Protein AF-0000000086684280 (afdb_homodimer)

Radius of gyration: 17.37 Å; Cα contacts (8 Å, |Δi|>4): 643; chains: 2; bounding box: 33×49×36 Å

pLDDT: mean 96.98, std 2.82, range [81.19, 98.94]

Structure (mmCIF, N/CA/C/O backbone):
data_AF-0000000086684280-model_v1
#
loop_
_entity.id
_entity.type
_entity.pdbx_description
1 polymer 'phosphoenolpyruvate--glycerone phosphotransferase'
#
loop_
_atom_site.group_PDB
_atom_site.id
_atom_site.type_symbol
_atom_site.label_atom_id
_atom_site.label_alt_id
_atom_site.label_comp_id
_atom_site.label_asym_id
_atom_site.label_entity_id
_atom_site.label_seq_id
_atom_site.pdbx_PDB_ins_code
_atom_site.Cartn_x
_atom_site.Cartn_y
_atom_site.Cartn_z
_atom_site.occupancy
_atom_site.B_iso_or_equiv
_atom_site.auth_seq_id
_atom_site.auth_comp_id
_atom_site.auth_asym_id
_atom_site.auth_atom_id
_atom_site.pdbx_PDB_model_num
ATOM 1 N N . MET A 1 1 ? -7.359 20.625 9.875 1 94.69 1 MET A N 1
ATOM 2 C CA . MET A 1 1 ? -7.434 19.172 9.727 1 94.69 1 MET A CA 1
ATOM 3 C C . MET A 1 1 ? -6.059 18.578 9.438 1 94.69 1 MET A C 1
ATOM 5 O O . MET A 1 1 ? -5.27 19.172 8.695 1 94.69 1 MET A O 1
ATOM 9 N N . VAL A 1 2 ? -5.793 17.453 10.047 1 98.12 2 VAL A N 1
ATOM 10 C CA . VAL A 1 2 ? -4.484 16.828 9.891 1 98.12 2 VAL A CA 1
ATOM 11 C C . VAL A 1 2 ? -4.281 16.422 8.43 1 98.12 2 VAL A C 1
ATOM 13 O O . VAL A 1 2 ? -5.172 15.844 7.812 1 98.12 2 VAL A O 1
ATOM 16 N N . GLY A 1 3 ? -3.178 16.828 7.844 1 98.62 3 GLY A N 1
ATOM 17 C CA . GLY A 1 3 ? -2.844 16.422 6.488 1 98.62 3 GLY A CA 1
ATOM 18 C C . GLY A 1 3 ? -2.045 15.133 6.43 1 98.62 3 GLY A C 1
ATOM 19 O O . GLY A 1 3 ? -1.516 14.68 7.445 1 98.62 3 GLY A O 1
ATOM 20 N N . LEU A 1 4 ? -1.986 14.57 5.301 1 98.88 4 LEU A N 1
ATOM 21 C CA . LEU A 1 4 ? -1.236 13.336 5.086 1 98.88 4 LEU A CA 1
ATOM 22 C C . LEU A 1 4 ? -0.245 13.5 3.938 1 98.88 4 LEU A C 1
ATOM 24 O O . LEU A 1 4 ? -0.561 14.125 2.922 1 98.88 4 LEU A O 1
ATOM 28 N N . VAL A 1 5 ? 0.892 12.906 4.094 1 98.94 5 VAL A N 1
ATOM 29 C CA . VAL A 1 5 ? 1.876 12.789 3.023 1 98.94 5 VAL A CA 1
ATOM 30 C C . VAL A 1 5 ? 2.229 11.32 2.807 1 98.94 5 VAL A C 1
ATOM 32 O O . VAL A 1 5 ? 2.588 10.617 3.754 1 98.94 5 VAL A O 1
ATOM 35 N N . LEU A 1 6 ? 2.104 10.867 1.624 1 98.94 6 LEU A N 1
ATOM 36 C CA . LEU A 1 6 ? 2.387 9.492 1.229 1 98.94 6 LEU A CA 1
ATOM 37 C C . LEU A 1 6 ? 3.678 9.406 0.42 1 98.94 6 LEU A C 1
ATOM 39 O O . LEU A 1 6 ? 3.742 9.906 -0.705 1 98.94 6 LEU A O 1
ATOM 43 N N . VAL A 1 7 ? 4.684 8.812 0.986 1 98.88 7 VAL A N 1
ATOM 44 C CA . VAL A 1 7 ? 6.008 8.75 0.376 1 98.88 7 VAL A CA 1
ATOM 45 C C . VAL A 1 7 ? 6.254 7.355 -0.199 1 98.88 7 VAL A C 1
ATOM 47 O O . VAL A 1 7 ? 5.984 6.352 0.461 1 98.88 7 VAL A O 1
ATOM 50 N N . SER A 1 8 ? 6.699 7.281 -1.411 1 98.62 8 SER A N 1
ATOM 51 C CA . SER A 1 8 ? 7.012 6.008 -2.059 1 98.62 8 SER A CA 1
ATOM 52 C C . SER A 1 8 ? 8.164 6.16 -3.045 1 98.62 8 SER A C 1
ATOM 54 O O . SER A 1 8 ? 8.43 7.258 -3.537 1 98.62 8 SER A O 1
ATOM 56 N N . HIS A 1 9 ? 8.844 5.094 -3.326 1 98.06 9 HIS A N 1
ATOM 57 C CA . HIS A 1 9 ? 9.852 5.059 -4.379 1 98.06 9 HIS A CA 1
ATOM 58 C C . HIS A 1 9 ? 9.219 5.207 -5.758 1 98.06 9 HIS A C 1
ATOM 60 O O . HIS A 1 9 ? 9.906 5.523 -6.73 1 98.06 9 HIS A O 1
ATOM 66 N N . SER A 1 10 ? 7.977 4.891 -5.812 1 97.69 10 SER A N 1
ATOM 67 C CA . SER A 1 10 ? 7.23 4.906 -7.07 1 97.69 10 SER A CA 1
ATOM 68 C C . SER A 1 10 ? 6.254 6.074 -7.117 1 97.69 10 SER A C 1
ATOM 70 O O . SER A 1 10 ? 5.332 6.156 -6.301 1 97.69 10 SER A O 1
ATOM 72 N N . GLU A 1 11 ? 6.402 6.93 -8.125 1 97.88 11 GLU A N 1
ATOM 73 C CA . GLU A 1 11 ? 5.465 8.031 -8.32 1 97.88 11 GLU A CA 1
ATOM 74 C C . GLU A 1 11 ? 4.047 7.516 -8.555 1 97.88 11 GLU A C 1
ATOM 76 O O . GLU A 1 11 ? 3.084 8.062 -8.008 1 97.88 11 GLU A O 1
ATOM 81 N N . GLN A 1 12 ? 3.969 6.473 -9.312 1 97.62 12 GLN A N 1
ATOM 82 C CA . GLN A 1 12 ? 2.664 5.914 -9.648 1 97.62 12 GLN A CA 1
ATOM 83 C C . GLN A 1 12 ? 1.972 5.352 -8.414 1 97.62 12 GLN A C 1
ATOM 85 O O . GLN A 1 12 ? 0.774 5.566 -8.211 1 97.62 12 GLN A O 1
ATOM 90 N N . LEU A 1 13 ? 2.703 4.656 -7.574 1 98.44 13 LEU A N 1
ATOM 91 C CA . LEU A 1 13 ? 2.121 4.09 -6.363 1 98.44 13 LEU A CA 1
ATOM 92 C C . LEU A 1 13 ? 1.637 5.191 -5.426 1 98.44 13 LEU A C 1
ATOM 94 O O . LEU A 1 13 ? 0.513 5.133 -4.922 1 98.44 13 LEU A O 1
ATOM 98 N N . ALA A 1 14 ? 2.5 6.191 -5.23 1 98.69 14 ALA A N 1
ATOM 99 C CA . ALA A 1 14 ? 2.125 7.285 -4.336 1 98.69 14 ALA A CA 1
ATOM 100 C C . ALA A 1 14 ? 0.88 8.008 -4.84 1 98.69 14 ALA A C 1
ATOM 102 O O . ALA A 1 14 ? -0.044 8.281 -4.07 1 98.69 14 ALA A O 1
ATOM 103 N N . ALA A 1 15 ? 0.835 8.273 -6.109 1 98.25 15 ALA A N 1
ATOM 104 C CA . ALA A 1 15 ? -0.301 8.969 -6.707 1 98.25 15 ALA A CA 1
ATOM 105 C C . ALA A 1 15 ? -1.562 8.117 -6.645 1 98.25 15 ALA A C 1
ATOM 107 O O . ALA A 1 15 ? -2.646 8.617 -6.336 1 98.25 15 ALA A O 1
ATOM 108 N N . GLY A 1 16 ? -1.408 6.848 -6.988 1 98.06 16 GLY A N 1
ATOM 109 C CA . GLY A 1 16 ? -2.541 5.938 -6.902 1 98.06 16 GLY A CA 1
ATOM 110 C C . GLY A 1 16 ? -3.121 5.836 -5.504 1 98.06 16 GLY A C 1
ATOM 111 O O . GLY A 1 16 ? -4.34 5.789 -5.336 1 98.06 16 GLY A O 1
ATOM 112 N N . LEU A 1 17 ? -2.262 5.781 -4.523 1 98.69 17 LEU A N 1
ATOM 113 C CA . LEU A 1 17 ? -2.721 5.711 -3.139 1 98.69 17 LEU A CA 1
ATOM 114 C C . LEU A 1 17 ? -3.42 7.004 -2.732 1 98.69 17 LEU A C 1
ATOM 116 O O . LEU A 1 17 ? -4.453 6.973 -2.062 1 98.69 17 LEU A O 1
ATOM 120 N N . ARG A 1 18 ? -2.832 8.125 -3.125 1 98.38 18 ARG A N 1
ATOM 121 C CA . ARG A 1 18 ? -3.496 9.398 -2.844 1 98.38 18 ARG A CA 1
ATOM 122 C C . ARG A 1 18 ? -4.918 9.406 -3.4 1 98.38 18 ARG A C 1
ATOM 124 O O . ARG A 1 18 ? -5.863 9.758 -2.693 1 98.38 18 ARG A O 1
ATOM 131 N N . ASP A 1 19 ? -5.059 8.977 -4.605 1 97 19 ASP A N 1
ATOM 132 C CA . ASP A 1 19 ? -6.375 8.984 -5.238 1 97 19 ASP A CA 1
ATOM 133 C C . ASP A 1 19 ? -7.34 8.055 -4.504 1 97 19 ASP A C 1
ATOM 135 O O . ASP A 1 19 ? -8.508 8.398 -4.312 1 97 19 ASP A O 1
ATOM 139 N N . LEU A 1 20 ? -6.879 6.891 -4.121 1 97.38 20 LEU A N 1
ATOM 140 C CA . LEU A 1 20 ? -7.699 5.957 -3.361 1 97.38 20 LEU A CA 1
ATOM 141 C C . LEU A 1 20 ? -8.172 6.582 -2.053 1 97.38 20 LEU A C 1
ATOM 143 O O . LEU A 1 20 ? -9.359 6.562 -1.74 1 97.38 20 LEU A O 1
ATOM 147 N N . VAL A 1 21 ? -7.23 7.176 -1.331 1 97.69 21 VAL A N 1
ATOM 148 C CA . VAL A 1 21 ? -7.5 7.723 -0.006 1 97.69 21 VAL A CA 1
ATOM 149 C C . VAL A 1 21 ? -8.484 8.883 -0.118 1 97.69 21 VAL A C 1
ATOM 151 O O . VAL A 1 21 ? -9.453 8.961 0.646 1 97.69 21 VAL A O 1
ATOM 154 N N . VAL A 1 22 ? -8.289 9.742 -1.098 1 96.12 22 VAL A N 1
ATOM 155 C CA . VAL A 1 22 ? -9.156 10.898 -1.305 1 96.12 22 VAL A CA 1
ATOM 156 C C . VAL A 1 22 ? -10.57 10.43 -1.654 1 96.12 22 VAL A C 1
ATOM 158 O O . VAL A 1 22 ? -11.555 11.047 -1.244 1 96.12 22 VAL A O 1
ATOM 161 N N . THR A 1 23 ? -10.664 9.336 -2.367 1 94.69 23 THR A N 1
ATOM 162 C CA . THR A 1 23 ? -11.953 8.789 -2.766 1 94.69 23 THR A CA 1
ATOM 163 C C . THR A 1 23 ? -12.68 8.195 -1.565 1 94.69 23 THR A C 1
ATOM 165 O O . THR A 1 23 ? -13.906 8.312 -1.455 1 94.69 23 THR A O 1
ATOM 168 N N . LEU A 1 24 ? -11.922 7.594 -0.651 1 93.06 24 LEU A N 1
ATOM 169 C CA .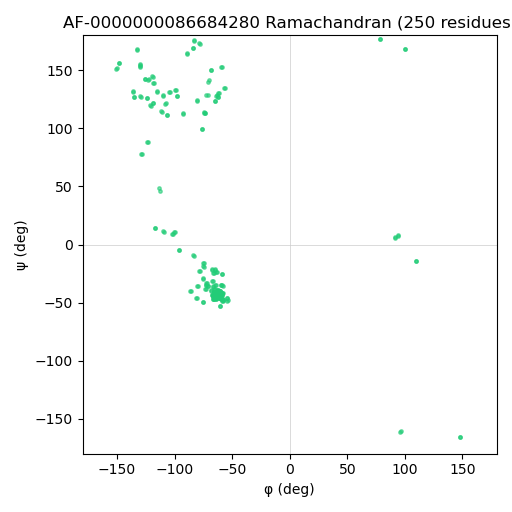 LEU A 1 24 ? -12.516 6.855 0.459 1 93.06 24 LEU A CA 1
ATOM 170 C C . LEU A 1 24 ? -12.82 7.785 1.627 1 93.06 24 LEU A C 1
ATOM 172 O O . LEU A 1 24 ? -13.773 7.555 2.377 1 93.06 24 LEU A O 1
ATOM 176 N N . ALA A 1 25 ? -11.891 8.711 1.85 1 89.25 25 ALA A N 1
ATOM 177 C CA . ALA A 1 25 ? -12.039 9.594 3.002 1 89.25 25 ALA A CA 1
ATOM 178 C C . ALA A 1 25 ? -13.141 10.617 2.768 1 89.25 25 ALA A C 1
ATOM 180 O O . ALA A 1 25 ? -13.211 11.234 1.704 1 89.25 25 ALA A O 1
ATOM 181 N N . PRO A 1 26 ? -13.961 10.602 3.77 1 83.69 26 PRO A N 1
ATOM 182 C CA . PRO A 1 26 ? -14.953 11.672 3.68 1 83.69 26 PRO A CA 1
ATOM 183 C C . PRO A 1 26 ? -14.352 13.055 3.902 1 83.69 26 PRO A C 1
ATOM 185 O O . PRO A 1 26 ? -13.352 13.188 4.617 1 83.69 26 PRO A O 1
ATOM 188 N N . GLY A 1 27 ? -14.773 14.086 3.184 1 81.19 27 GLY A N 1
ATOM 189 C CA . GLY A 1 27 ? -14.359 15.445 3.486 1 81.19 27 GLY A CA 1
ATOM 190 C C . GLY A 1 27 ? -13.172 15.906 2.656 1 81.19 27 GLY A C 1
ATOM 191 O O . GLY A 1 27 ? -12.898 15.344 1.596 1 81.19 27 GLY A O 1
ATOM 192 N N . GLU A 1 28 ? -12.477 16.953 3.102 1 87.25 28 GLU A N 1
ATOM 193 C CA . GLU A 1 28 ? -11.406 17.594 2.344 1 87.25 28 GLU A CA 1
ATOM 194 C C . GLU A 1 28 ? -10.047 17.391 3.018 1 87.25 28 GLU A C 1
ATOM 196 O O . GLU A 1 28 ? -9.289 18.344 3.195 1 87.25 28 GLU A O 1
ATOM 201 N N . VAL A 1 29 ? -9.789 16.156 3.42 1 95 29 VAL A N 1
ATOM 202 C CA . VAL A 1 29 ? -8.477 15.891 3.988 1 95 29 VAL A CA 1
ATOM 203 C C . VAL A 1 29 ? -7.395 16.172 2.947 1 95 29 VAL A C 1
ATOM 205 O O . VAL A 1 29 ? -7.527 15.766 1.786 1 95 29 VAL A O 1
ATOM 208 N N . ALA A 1 30 ? -6.402 16.922 3.314 1 97.75 30 ALA A N 1
ATOM 209 C CA . ALA A 1 30 ? -5.262 17.141 2.426 1 97.75 30 ALA A CA 1
ATOM 210 C C . ALA A 1 30 ? -4.375 15.898 2.357 1 97.75 30 ALA A C 1
ATOM 212 O O . ALA A 1 30 ? -3.783 15.5 3.363 1 97.75 30 ALA A O 1
ATOM 213 N N . VAL A 1 31 ? -4.324 15.297 1.262 1 98.56 31 VAL A N 1
ATOM 214 C CA . VAL A 1 31 ? -3.459 14.141 1.021 1 98.56 31 VAL A CA 1
ATOM 215 C C . VAL A 1 31 ? -2.498 14.445 -0.126 1 98.56 31 VAL A C 1
ATOM 217 O O . VAL A 1 31 ? -2.93 14.742 -1.244 1 98.56 31 VAL A O 1
ATOM 220 N N . GLU A 1 32 ? -1.227 14.414 0.17 1 98.81 32 GLU A N 1
ATOM 221 C CA . GLU A 1 32 ? -0.209 14.711 -0.834 1 98.81 32 GLU A CA 1
ATOM 222 C C . GLU A 1 32 ? 0.695 13.5 -1.077 1 98.81 32 GLU A C 1
ATOM 224 O O . GLU A 1 32 ? 1.059 12.797 -0.136 1 98.81 32 GLU A O 1
ATOM 229 N N . ALA A 1 33 ? 1.001 13.281 -2.326 1 98.75 33 ALA A N 1
ATOM 230 C CA . ALA A 1 33 ? 1.9 12.203 -2.721 1 98.75 33 ALA A CA 1
ATOM 231 C C . ALA A 1 33 ? 3.311 12.727 -2.973 1 98.75 33 ALA A C 1
ATOM 233 O O . ALA A 1 33 ? 3.486 13.797 -3.559 1 98.75 33 ALA A O 1
ATOM 234 N N . ALA A 1 34 ? 4.242 12.094 -2.455 1 98.62 34 ALA A N 1
ATOM 235 C CA . ALA A 1 34 ? 5.66 12.281 -2.756 1 98.62 34 ALA A CA 1
ATOM 236 C C . ALA A 1 34 ? 6.305 10.984 -3.225 1 98.62 34 ALA A C 1
ATOM 238 O O . ALA A 1 34 ? 6.832 10.219 -2.414 1 98.62 34 ALA A O 1
ATOM 239 N N . GLY A 1 35 ? 6.25 10.75 -4.492 1 98.19 35 GLY A N 1
ATOM 240 C CA . GLY A 1 35 ? 6.785 9.523 -5.059 1 98.19 35 GLY A CA 1
ATOM 241 C C . GLY A 1 35 ? 7.84 9.766 -6.121 1 98.19 35 GLY A C 1
ATOM 242 O O . GLY A 1 35 ? 7.734 10.711 -6.906 1 98.19 35 GLY A O 1
ATOM 243 N N . GLY A 1 36 ? 8.867 8.914 -6.113 1 97.56 36 GLY A N 1
ATOM 244 C CA . GLY A 1 36 ? 9.867 8.961 -7.164 1 97.56 36 GLY A CA 1
ATOM 245 C C . GLY A 1 36 ? 10.875 10.078 -6.973 1 97.56 36 GLY A C 1
ATOM 246 O O . GLY A 1 36 ? 10.797 10.836 -6 1 97.56 36 GLY A O 1
ATOM 247 N N . THR A 1 37 ? 11.828 10.094 -7.867 1 97.44 37 THR A N 1
ATOM 248 C CA . THR A 1 37 ? 12.82 11.164 -7.895 1 97.44 37 THR A CA 1
ATOM 249 C C . THR A 1 37 ? 12.281 12.383 -8.633 1 97.44 37 THR A C 1
ATOM 251 O O . THR A 1 37 ? 11.18 12.352 -9.188 1 97.44 37 THR A O 1
ATOM 254 N N . ASP A 1 38 ? 13.078 13.359 -8.609 1 96.38 38 ASP A N 1
ATOM 255 C CA . ASP A 1 38 ? 12.648 14.617 -9.211 1 96.38 38 ASP A CA 1
ATOM 256 C C . ASP A 1 38 ? 12.492 14.469 -10.727 1 96.38 38 ASP A C 1
ATOM 258 O O . ASP A 1 38 ? 11.672 15.156 -11.336 1 96.38 38 ASP A O 1
ATOM 262 N N . ASP A 1 39 ? 13.242 13.477 -11.258 1 94.81 39 ASP A N 1
ATOM 263 C CA . ASP A 1 39 ? 13.164 13.273 -12.703 1 94.81 39 ASP A CA 1
ATOM 264 C C . ASP A 1 39 ? 12.234 12.117 -13.047 1 94.81 39 ASP A C 1
ATOM 266 O O . ASP A 1 39 ? 12.234 11.625 -14.172 1 94.81 39 ASP A O 1
ATOM 270 N N . GLY A 1 40 ? 11.484 11.617 -12.102 1 91.88 40 GLY A N 1
ATOM 271 C CA . GLY A 1 40 ? 10.398 10.688 -12.344 1 91.88 40 GLY A CA 1
ATOM 272 C C . GLY A 1 40 ? 10.828 9.234 -12.281 1 91.88 40 GLY A C 1
ATOM 273 O O . GLY A 1 40 ? 10.062 8.336 -12.625 1 91.88 40 GLY A O 1
ATOM 274 N N . ARG A 1 41 ? 12.125 8.992 -11.883 1 95.88 41 ARG A N 1
ATOM 275 C CA . ARG A 1 41 ? 12.633 7.629 -11.781 1 95.88 41 ARG A CA 1
ATOM 276 C C . ARG A 1 41 ? 12.273 7.016 -10.43 1 95.88 41 ARG A C 1
ATOM 278 O O . ARG A 1 41 ? 11.75 7.699 -9.547 1 95.88 41 ARG A O 1
ATOM 285 N N . PHE A 1 42 ? 12.508 5.703 -10.344 1 96.75 42 PHE A N 1
ATOM 286 C CA . PHE A 1 42 ? 12.328 4.973 -9.102 1 96.75 42 PHE A CA 1
ATOM 287 C C . PHE A 1 42 ? 13.273 5.496 -8.023 1 96.75 42 PHE A C 1
ATOM 289 O O . PHE A 1 42 ? 14.469 5.672 -8.273 1 96.75 42 PHE A O 1
ATOM 296 N N . GLY A 1 43 ? 12.672 5.844 -6.879 1 96.81 43 GLY A N 1
ATOM 297 C CA . GLY A 1 43 ? 13.43 6.418 -5.777 1 96.81 43 GLY A CA 1
ATOM 298 C C . GLY A 1 43 ? 12.625 7.406 -4.953 1 96.81 43 GLY A C 1
ATOM 299 O O . GLY A 1 43 ? 11.391 7.359 -4.945 1 96.81 43 GLY A O 1
ATOM 300 N N . THR A 1 44 ? 13.32 8.188 -4.125 1 97.69 44 THR A N 1
ATOM 301 C CA . THR A 1 44 ? 12.703 9.203 -3.281 1 97.69 44 THR A CA 1
ATOM 302 C C . THR A 1 44 ? 13.414 10.547 -3.438 1 97.69 44 THR A C 1
ATOM 304 O O . THR A 1 44 ? 14.57 10.594 -3.863 1 97.69 44 THR A O 1
ATOM 307 N N . SER A 1 45 ? 12.719 11.547 -3.201 1 98.06 45 SER A N 1
ATOM 308 C CA . SER A 1 45 ? 13.266 12.891 -3.363 1 98.06 45 SER A CA 1
ATOM 309 C C . SER A 1 45 ? 13.008 13.75 -2.127 1 98.06 45 SER A C 1
ATOM 311 O O . SER A 1 45 ? 11.867 13.883 -1.688 1 98.06 45 SER A O 1
ATOM 313 N N . TYR A 1 46 ? 14.094 14.32 -1.642 1 97.88 46 TYR A N 1
ATOM 314 C CA . TYR A 1 46 ? 14.031 15.273 -0.537 1 97.88 46 TYR A CA 1
ATOM 315 C C . TYR A 1 46 ? 13.07 16.406 -0.855 1 97.88 46 TYR A C 1
ATOM 317 O O . TYR A 1 46 ? 12.188 16.734 -0.053 1 97.88 46 TYR A O 1
ATOM 325 N N . GLN A 1 47 ? 13.219 16.969 -2.031 1 98.12 47 GLN A N 1
ATOM 326 C CA . GLN A 1 47 ? 12.453 18.125 -2.447 1 98.12 47 GLN A CA 1
ATOM 327 C C . GLN A 1 47 ? 10.969 17.797 -2.57 1 98.12 47 GLN A C 1
ATOM 329 O O . GLN A 1 47 ? 10.109 18.594 -2.162 1 98.12 47 GLN A O 1
ATOM 334 N N . ARG A 1 48 ? 10.656 16.672 -3.094 1 98.5 48 ARG A N 1
ATOM 335 C CA . ARG A 1 48 ? 9.266 16.266 -3.252 1 98.5 48 ARG A CA 1
ATOM 336 C C . ARG A 1 48 ? 8.602 16.062 -1.896 1 98.5 48 ARG A C 1
ATOM 338 O O . ARG A 1 48 ? 7.449 16.453 -1.696 1 98.5 48 ARG A O 1
ATOM 345 N N . ILE A 1 49 ? 9.336 15.461 -0.98 1 98.69 49 ILE A N 1
ATOM 346 C CA . ILE A 1 49 ? 8.797 15.211 0.352 1 98.69 49 ILE A CA 1
ATOM 347 C C . ILE A 1 49 ? 8.578 16.531 1.076 1 98.69 49 ILE A C 1
ATOM 349 O O . ILE A 1 49 ? 7.512 16.766 1.657 1 98.69 49 ILE A O 1
ATOM 353 N N . GLU A 1 50 ? 9.578 17.375 1.004 1 98.44 50 GLU A N 1
ATOM 354 C CA . GLU A 1 50 ? 9.461 18.688 1.629 1 98.44 50 GLU A CA 1
ATOM 355 C C . GLU A 1 50 ? 8.266 19.469 1.078 1 98.44 50 GLU A C 1
ATOM 357 O O . GLU A 1 50 ? 7.477 20.031 1.842 1 98.44 50 GLU A O 1
ATOM 362 N N . ALA A 1 51 ? 8.141 19.484 -0.222 1 98.56 51 ALA A N 1
ATOM 363 C CA . ALA A 1 51 ? 7.043 20.188 -0.872 1 98.56 51 ALA A CA 1
ATOM 364 C C . ALA A 1 51 ? 5.695 19.594 -0.487 1 98.56 51 ALA A C 1
ATOM 366 O O . ALA A 1 51 ? 4.723 20.312 -0.263 1 98.56 51 ALA A O 1
ATOM 367 N N . ALA A 1 52 ? 5.613 18.297 -0.438 1 98.81 52 ALA A N 1
ATOM 368 C CA . ALA A 1 52 ? 4.375 17.609 -0.083 1 98.81 52 ALA A CA 1
ATOM 369 C C . ALA A 1 52 ? 3.947 17.953 1.342 1 98.81 52 ALA A C 1
ATOM 371 O O . ALA A 1 52 ? 2.76 18.156 1.607 1 98.81 52 ALA A O 1
ATOM 372 N N . ILE A 1 53 ? 4.898 17.969 2.273 1 98.75 53 ILE A N 1
ATOM 373 C CA . ILE A 1 53 ? 4.598 18.312 3.658 1 98.75 53 ILE A CA 1
ATOM 374 C C . ILE A 1 53 ? 4.035 19.734 3.723 1 98.75 53 ILE A C 1
ATOM 376 O O . ILE A 1 53 ? 3.023 19.984 4.387 1 98.75 53 ILE A O 1
ATOM 380 N N . ALA A 1 54 ? 4.691 20.656 2.994 1 98.38 54 ALA A N 1
ATOM 381 C CA . ALA A 1 54 ? 4.23 22.031 2.975 1 98.38 54 ALA A CA 1
ATOM 382 C C . ALA A 1 54 ? 2.811 22.141 2.43 1 98.38 54 ALA A C 1
ATOM 384 O O . ALA A 1 54 ? 1.98 22.875 2.975 1 98.38 54 ALA A O 1
ATOM 385 N N . LYS A 1 55 ? 2.523 21.375 1.426 1 98.56 55 LYS A N 1
ATOM 386 C CA . LYS A 1 55 ? 1.215 21.406 0.78 1 98.56 55 LYS A CA 1
ATOM 387 C C . LYS A 1 55 ? 0.15 20.766 1.662 1 98.56 55 LYS A C 1
ATOM 389 O O . LYS A 1 55 ? -1.007 21.188 1.66 1 98.56 55 LYS A O 1
ATOM 394 N N . ALA A 1 56 ? 0.483 19.766 2.389 1 98.56 56 ALA A N 1
ATOM 395 C CA . ALA A 1 56 ? -0.47 19.016 3.201 1 98.56 56 ALA A CA 1
ATOM 396 C C . ALA A 1 56 ? -0.795 19.766 4.492 1 98.56 56 ALA A C 1
ATOM 398 O O . ALA A 1 56 ? -1.816 19.484 5.133 1 98.56 56 ALA A O 1
ATOM 399 N N . ASP A 1 57 ? 0.112 20.625 4.875 1 97.94 57 ASP A N 1
ATOM 400 C CA . ASP A 1 57 ? -0.004 21.297 6.16 1 97.94 57 ASP A CA 1
ATOM 401 C C . ASP A 1 57 ? -1.083 22.375 6.117 1 97.94 57 ASP A C 1
ATOM 403 O O . ASP A 1 57 ? -0.917 23.406 5.453 1 97.94 57 ASP A O 1
ATOM 407 N N . ARG A 1 58 ? -2.123 22.094 6.898 1 95.81 58 ARG A N 1
ATOM 408 C CA . ARG A 1 58 ? -3.205 23.062 6.996 1 95.81 58 ARG A CA 1
ATOM 409 C C . ARG A 1 58 ? -3.334 23.594 8.422 1 95.81 58 ARG A C 1
ATOM 411 O O . ARG A 1 58 ? -4.398 24.078 8.812 1 95.81 58 ARG A O 1
ATOM 418 N N . GLY A 1 59 ? -2.332 23.328 9.156 1 96.56 59 GLY A N 1
ATOM 419 C CA . GLY A 1 59 ? -2.281 23.969 10.461 1 96.56 59 GLY A CA 1
ATOM 420 C C . GLY A 1 59 ? -2.516 23 11.609 1 96.56 59 GLY A C 1
ATOM 421 O O . GLY A 1 59 ? -2.252 23.328 12.766 1 96.56 59 GLY A O 1
ATOM 422 N N . ASP A 1 60 ? -2.996 21.828 11.352 1 97.75 60 ASP A N 1
ATOM 423 C CA . ASP A 1 60 ? -3.338 20.891 12.414 1 97.75 60 ASP A CA 1
ATOM 424 C C . ASP A 1 60 ? -2.359 19.719 12.445 1 97.75 60 ASP A C 1
ATOM 426 O O . ASP A 1 60 ? -2.621 18.703 13.094 1 97.75 60 ASP A O 1
ATOM 430 N N . GLY A 1 61 ? -1.229 19.828 11.68 1 98.56 61 GLY A N 1
ATOM 431 C CA . GLY A 1 61 ? -0.207 18.797 11.664 1 98.56 61 GLY A CA 1
ATOM 432 C C . GLY A 1 61 ? -0.3 17.875 10.453 1 98.56 61 GLY A C 1
ATOM 433 O O . GLY A 1 61 ? -1.242 17.984 9.664 1 98.56 61 GLY A O 1
ATOM 434 N N . VAL A 1 62 ? 0.759 17.125 10.336 1 98.88 62 VAL A N 1
ATOM 435 C CA . VAL A 1 62 ? 0.87 16.25 9.164 1 98.88 62 VAL A CA 1
ATOM 436 C C . VAL A 1 62 ? 1.356 14.875 9.586 1 98.88 62 VAL A C 1
ATOM 438 O O . VAL A 1 62 ? 2.295 14.75 10.375 1 98.88 62 VAL A O 1
ATOM 441 N N . VAL A 1 63 ? 0.708 13.859 9.125 1 98.88 63 VAL A N 1
ATOM 442 C CA . VAL A 1 63 ? 1.171 12.484 9.25 1 98.88 63 VAL A CA 1
ATOM 443 C C . VAL A 1 63 ? 1.864 12.047 7.961 1 98.88 63 VAL A C 1
ATOM 445 O O . VAL A 1 63 ? 1.318 12.219 6.871 1 98.88 63 VAL A O 1
ATOM 448 N N . VAL A 1 64 ? 3.047 11.547 8.07 1 98.94 64 VAL A N 1
ATOM 449 C CA . VAL A 1 64 ? 3.818 11.062 6.93 1 98.94 64 VAL A CA 1
ATOM 450 C C . VAL A 1 64 ? 3.932 9.539 6.996 1 98.94 64 VAL A C 1
ATOM 452 O O . VAL A 1 64 ? 4.277 8.977 8.039 1 98.94 64 VAL A O 1
ATOM 455 N N . LEU A 1 65 ? 3.596 8.898 5.93 1 98.88 65 LEU A N 1
ATOM 456 C CA . LEU A 1 65 ? 3.734 7.457 5.77 1 98.88 65 LEU A CA 1
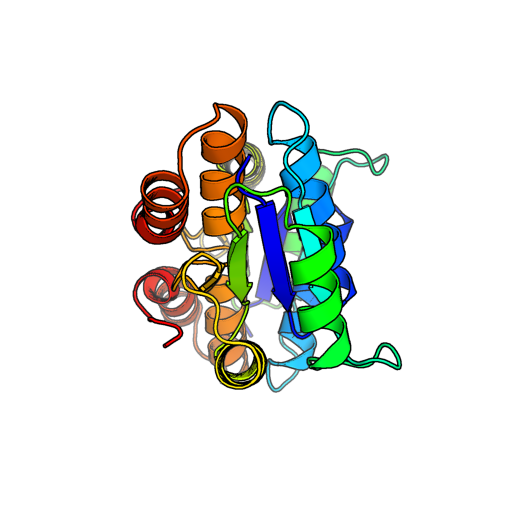ATOM 457 C C . LEU A 1 65 ? 4.656 7.125 4.602 1 98.88 65 LEU A C 1
ATOM 459 O O . LEU A 1 65 ? 4.625 7.805 3.57 1 98.88 65 LEU A O 1
ATOM 463 N N . ALA A 1 66 ? 5.426 6.047 4.75 1 98.69 66 ALA A N 1
ATOM 464 C CA . ALA A 1 66 ? 6.398 5.66 3.734 1 98.69 66 ALA A CA 1
ATOM 465 C C . ALA A 1 66 ? 6.258 4.184 3.375 1 98.69 66 ALA A C 1
ATOM 467 O O . ALA A 1 66 ? 5.84 3.375 4.207 1 98.69 66 ALA A O 1
ATOM 468 N N . ASP A 1 67 ? 6.676 3.854 2.193 1 97.69 67 ASP A N 1
ATOM 469 C CA . ASP A 1 67 ? 6.48 2.492 1.707 1 97.69 67 ASP A CA 1
ATOM 470 C C . ASP A 1 67 ? 7.555 1.555 2.25 1 97.69 67 ASP A C 1
ATOM 472 O O . ASP A 1 67 ? 7.25 0.466 2.74 1 97.69 67 ASP A O 1
ATOM 476 N N . MET A 1 68 ? 8.781 1.949 2.205 1 94 68 MET A N 1
ATOM 477 C CA . MET A 1 68 ? 9.898 1.092 2.6 1 94 68 MET A CA 1
ATOM 478 C C . MET A 1 68 ? 10.859 1.839 3.516 1 94 68 MET A C 1
ATOM 480 O O . MET A 1 68 ? 10.781 3.061 3.645 1 94 68 MET A O 1
ATOM 484 N N . GLY A 1 69 ? 11.727 1.128 4.105 1 89.56 69 GLY A N 1
ATOM 485 C CA . GLY A 1 69 ? 12.703 1.689 5.02 1 89.56 69 GLY A CA 1
ATOM 486 C C . GLY A 1 69 ? 13.602 2.729 4.375 1 89.56 69 GLY A C 1
ATOM 487 O O . GLY A 1 69 ? 13.969 3.723 5.008 1 89.56 69 GLY A O 1
ATOM 488 N N . SER A 1 70 ? 13.922 2.557 3.17 1 91.69 70 SER A N 1
ATOM 489 C CA . SER A 1 70 ? 14.805 3.504 2.496 1 91.69 70 SER A CA 1
ATOM 490 C C . SER A 1 70 ? 14.141 4.867 2.344 1 91.69 70 SER A C 1
ATOM 492 O O . SER A 1 70 ? 14.812 5.898 2.373 1 91.69 70 SER A O 1
ATOM 494 N N . ALA A 1 71 ? 12.859 4.801 2.113 1 95 71 ALA A N 1
ATOM 495 C CA . ALA A 1 71 ? 12.109 6.055 2.027 1 95 71 ALA A CA 1
ATOM 496 C C . ALA A 1 71 ? 12.062 6.754 3.383 1 95 71 ALA A C 1
ATOM 498 O O . ALA A 1 71 ? 12.047 7.984 3.451 1 95 71 ALA A O 1
ATOM 499 N N . VAL A 1 72 ? 12.062 5.977 4.43 1 96 72 VAL A N 1
ATOM 500 C CA . VAL A 1 72 ? 12.023 6.492 5.793 1 96 72 VAL A CA 1
ATOM 501 C C . VAL A 1 72 ? 13.25 7.363 6.055 1 96 72 VAL A C 1
ATOM 503 O O . VAL A 1 72 ? 13.141 8.438 6.652 1 96 72 VAL A O 1
ATOM 506 N N . LEU A 1 73 ? 14.383 6.941 5.582 1 95 73 LEU A N 1
ATOM 507 C CA . LEU A 1 73 ? 15.617 7.691 5.801 1 95 73 LEU A CA 1
ATOM 508 C C . LEU A 1 73 ? 15.523 9.078 5.172 1 95 73 LEU A C 1
ATOM 510 O O . LEU A 1 73 ? 15.945 10.07 5.773 1 95 73 LEU A O 1
ATOM 514 N N . THR A 1 74 ? 14.961 9.18 3.99 1 97.31 74 THR A N 1
ATOM 515 C CA . THR A 1 74 ? 14.812 10.461 3.316 1 97.31 74 THR A CA 1
ATOM 516 C C . THR A 1 74 ? 13.852 11.367 4.078 1 97.31 74 THR A C 1
ATOM 518 O O . THR A 1 74 ? 14.109 12.555 4.25 1 97.31 74 THR A O 1
ATOM 521 N N . VAL A 1 75 ? 12.766 10.789 4.535 1 98.25 75 VAL A N 1
ATOM 522 C CA . VAL A 1 75 ? 11.805 11.562 5.316 1 98.25 75 VAL A CA 1
ATOM 523 C C . VAL A 1 75 ? 12.477 12.094 6.582 1 98.25 75 VAL A C 1
ATOM 525 O O . VAL A 1 75 ? 12.312 13.266 6.934 1 98.25 75 VAL A O 1
ATOM 528 N N . ARG A 1 76 ? 13.242 11.25 7.242 1 97.75 76 ARG A N 1
ATOM 529 C CA . ARG A 1 76 ? 13.914 11.648 8.477 1 97.75 76 ARG A CA 1
ATOM 530 C C . ARG A 1 76 ? 14.898 12.781 8.219 1 97.75 76 ARG A C 1
ATOM 532 O O . ARG A 1 76 ? 15.047 13.68 9.047 1 97.75 76 ARG A O 1
ATOM 539 N N . THR A 1 77 ? 15.57 12.703 7.133 1 97.88 77 THR A N 1
ATOM 540 C CA . THR A 1 77 ? 16.5 13.773 6.77 1 97.88 77 THR A CA 1
ATOM 541 C C . THR A 1 77 ? 15.766 15.102 6.613 1 97.88 77 THR A C 1
ATOM 543 O O . THR A 1 77 ? 16.219 16.125 7.109 1 97.88 77 THR A O 1
ATOM 546 N N . VAL A 1 78 ? 14.625 15.047 5.91 1 98.12 78 VAL A N 1
ATOM 547 C CA . VAL A 1 78 ? 13.812 16.25 5.727 1 98.12 78 VAL A CA 1
ATOM 548 C C . VAL A 1 78 ? 13.398 16.797 7.086 1 98.12 78 VAL A C 1
ATOM 550 O O . VAL A 1 78 ? 13.516 18 7.336 1 98.12 78 VAL A O 1
ATOM 553 N N . LEU A 1 79 ? 12.984 15.938 7.988 1 97.75 79 LEU A N 1
ATOM 554 C CA . LEU A 1 79 ? 12.461 16.359 9.281 1 97.75 79 LEU A CA 1
ATOM 555 C C . LEU A 1 79 ? 13.586 16.797 10.211 1 97.75 79 LEU A C 1
ATOM 557 O O . LEU A 1 79 ? 13.375 17.641 11.086 1 97.75 79 LEU A O 1
ATOM 561 N N . ASP A 1 80 ? 14.758 16.266 10.078 1 97.56 80 ASP A N 1
ATOM 562 C CA . ASP A 1 80 ? 15.914 16.719 10.836 1 97.56 80 ASP A CA 1
ATOM 563 C C . ASP A 1 80 ? 16.328 18.125 10.406 1 97.56 80 ASP A C 1
ATOM 565 O O . ASP A 1 80 ? 16.75 18.938 11.242 1 97.56 80 ASP A O 1
ATOM 569 N N . ASP A 1 81 ? 16.25 18.375 9.078 1 97.44 81 ASP A N 1
ATOM 570 C CA . ASP A 1 81 ? 16.641 19.672 8.539 1 97.44 81 ASP A CA 1
ATOM 571 C C . ASP A 1 81 ? 15.609 20.734 8.883 1 97.44 81 ASP A C 1
ATOM 573 O O . ASP A 1 81 ? 15.953 21.922 9.016 1 97.44 81 ASP A O 1
ATOM 577 N N . ARG A 1 82 ? 14.352 20.297 8.938 1 95.25 82 ARG A N 1
ATOM 578 C CA . ARG A 1 82 ? 13.258 21.203 9.289 1 95.25 82 ARG A CA 1
ATOM 579 C C . ARG A 1 82 ? 12.406 20.609 10.414 1 95.25 82 ARG A C 1
ATOM 581 O O . ARG A 1 82 ? 11.281 20.172 10.172 1 95.25 82 ARG A O 1
ATOM 588 N N . PRO A 1 83 ? 13 20.75 11.602 1 93.88 83 PRO A N 1
ATOM 589 C CA . PRO A 1 83 ? 12.305 20.094 12.719 1 93.88 83 PRO A CA 1
ATOM 590 C C . PRO A 1 83 ? 10.938 20.703 13 1 93.88 83 PRO A C 1
ATOM 592 O O . PRO A 1 83 ? 10.812 21.938 13.094 1 93.88 83 PRO A O 1
ATOM 595 N N . ARG A 1 84 ? 10.039 19.922 12.961 1 94.38 84 ARG A N 1
ATOM 596 C CA . ARG A 1 84 ? 8.664 20.25 13.312 1 94.38 84 ARG A CA 1
ATOM 597 C C . ARG A 1 84 ? 8.039 19.172 14.188 1 94.38 84 ARG A C 1
ATOM 599 O O . ARG A 1 84 ? 7.973 18.016 13.797 1 94.38 84 ARG A O 1
ATOM 606 N N . ALA A 1 85 ? 7.512 19.641 15.297 1 95.75 85 ALA A N 1
ATOM 607 C CA . ALA A 1 85 ? 6.934 18.703 16.266 1 95.75 85 ALA A CA 1
ATOM 608 C C . ALA A 1 85 ? 5.586 18.172 15.773 1 95.75 85 ALA A C 1
ATOM 610 O O . ALA A 1 85 ? 5.102 17.156 16.25 1 95.75 85 ALA A O 1
ATOM 611 N N . ASP A 1 86 ? 4.965 18.891 14.828 1 98.12 86 ASP A N 1
ATOM 612 C CA . ASP A 1 86 ? 3.611 18.547 14.414 1 98.12 86 ASP A CA 1
ATOM 613 C C . ASP A 1 86 ? 3.621 17.781 13.086 1 98.12 86 ASP A C 1
ATOM 615 O O . ASP A 1 86 ? 2.59 17.672 12.422 1 98.12 86 ASP A O 1
ATOM 619 N N . VAL A 1 87 ? 4.777 17.391 12.625 1 98.75 87 VAL A N 1
ATOM 620 C CA . VAL A 1 87 ? 4.902 16.484 11.484 1 98.75 87 VAL A CA 1
ATOM 621 C C . VAL A 1 87 ? 5.457 15.148 11.953 1 98.75 87 VAL A C 1
ATOM 623 O O . VAL A 1 87 ? 6.602 15.062 12.406 1 98.75 87 VAL A O 1
ATOM 626 N N . LEU A 1 88 ? 4.66 14.141 11.844 1 98.69 88 LEU A N 1
ATOM 627 C CA . LEU A 1 88 ? 5.031 12.859 12.438 1 98.69 88 LEU A CA 1
ATOM 628 C C . LEU A 1 88 ? 5.137 11.781 11.367 1 98.69 88 LEU A C 1
ATOM 630 O O . LEU A 1 88 ? 4.203 11.578 10.594 1 98.69 88 LEU A O 1
ATOM 634 N N . LEU A 1 89 ? 6.312 11.195 11.297 1 98.69 89 LEU A N 1
ATOM 635 C CA . LEU A 1 89 ? 6.488 9.969 10.539 1 98.69 89 LEU A CA 1
ATOM 636 C C . LEU A 1 89 ? 6.012 8.758 11.344 1 98.69 89 LEU A C 1
ATOM 638 O O . LEU A 1 89 ? 6.477 8.531 12.461 1 98.69 89 LEU A O 1
ATOM 642 N N . ILE A 1 90 ? 5.121 8.008 10.797 1 98.69 90 ILE A N 1
ATOM 643 C CA . ILE A 1 90 ? 4.484 6.934 11.547 1 98.69 90 ILE A CA 1
ATOM 644 C C . ILE A 1 90 ? 4.859 5.586 10.938 1 98.69 90 ILE A C 1
ATOM 646 O O . ILE A 1 90 ? 4.852 5.426 9.719 1 98.69 90 ILE A O 1
ATOM 650 N N . ASP A 1 91 ? 5.277 4.66 11.82 1 98.38 91 ASP A N 1
ATOM 651 C CA . ASP A 1 91 ? 5.496 3.281 11.391 1 98.38 91 ASP A CA 1
ATOM 652 C C . ASP A 1 91 ? 4.172 2.545 11.219 1 98.38 91 ASP A C 1
ATOM 654 O O . ASP A 1 91 ? 3.584 2.068 12.188 1 98.38 91 ASP A O 1
ATOM 658 N N . ALA A 1 92 ? 3.699 2.443 9.93 1 98.31 92 ALA A N 1
ATOM 659 C CA . ALA A 1 92 ? 2.416 1.833 9.594 1 98.31 92 ALA A CA 1
ATOM 660 C C . ALA A 1 92 ? 2.451 1.211 8.203 1 98.31 92 ALA A C 1
ATOM 662 O O . ALA A 1 92 ? 3.264 1.603 7.363 1 98.31 92 ALA A O 1
ATOM 663 N N . PRO A 1 93 ? 1.648 0.168 8.016 1 98.31 93 PRO A N 1
ATOM 664 C CA . PRO A 1 93 ? 1.474 -0.256 6.621 1 98.31 93 PRO A CA 1
ATOM 665 C C . PRO A 1 93 ? 0.962 0.868 5.723 1 98.31 93 PRO A C 1
ATOM 667 O O . PRO A 1 93 ? 0.03 1.586 6.094 1 98.31 93 PRO A O 1
ATOM 670 N N . LEU A 1 94 ? 1.559 0.991 4.586 1 98.69 94 LEU A N 1
ATOM 671 C CA . LEU A 1 94 ? 1.394 2.207 3.797 1 98.69 94 LEU A CA 1
ATOM 672 C C . LEU A 1 94 ? -0.071 2.424 3.432 1 98.69 94 LEU A C 1
ATOM 674 O O . LEU A 1 94 ? -0.646 3.469 3.746 1 98.69 94 LEU A O 1
ATOM 678 N N . VAL A 1 95 ? -0.782 1.468 2.844 1 98.62 95 VAL A N 1
ATOM 679 C CA . VAL A 1 95 ? -2.137 1.646 2.33 1 98.62 95 VAL A CA 1
ATOM 680 C C . VAL A 1 95 ? -3.129 1.682 3.492 1 98.62 95 VAL A C 1
ATOM 682 O O . VAL A 1 95 ? -3.914 2.625 3.615 1 98.62 95 VAL A O 1
ATOM 685 N N . GLU A 1 96 ? -3.031 0.75 4.352 1 98.25 96 GLU A N 1
ATOM 686 C CA . GLU A 1 96 ? -3.971 0.622 5.465 1 98.25 96 GLU A CA 1
ATOM 687 C C . GLU A 1 96 ? -3.842 1.794 6.434 1 98.25 96 GLU A C 1
ATOM 689 O O . GLU A 1 96 ? -4.848 2.326 6.91 1 98.25 96 GLU A O 1
ATOM 694 N N . GLY A 1 97 ? -2.551 2.158 6.727 1 98.56 97 GLY A N 1
ATOM 695 C CA . GLY A 1 97 ? -2.332 3.311 7.586 1 98.56 97 GLY A CA 1
ATOM 696 C C . GLY A 1 97 ? -2.875 4.602 7.004 1 98.56 97 GLY A C 1
ATOM 697 O O . GLY A 1 97 ? -3.461 5.414 7.723 1 98.56 97 GLY A O 1
ATOM 698 N N . ALA A 1 98 ? -2.65 4.793 5.723 1 98.69 98 ALA A N 1
ATOM 699 C CA . ALA A 1 98 ? -3.133 5.992 5.047 1 98.69 98 ALA A CA 1
ATOM 700 C C . ALA A 1 98 ? -4.656 6.086 5.113 1 98.69 98 ALA A C 1
ATOM 702 O O . ALA A 1 98 ? -5.203 7.152 5.406 1 98.69 98 ALA A O 1
ATOM 703 N N . VAL A 1 99 ? -5.355 4.961 4.852 1 97.62 99 VAL A N 1
ATOM 704 C CA . VAL A 1 99 ? -6.812 4.953 4.859 1 97.62 99 VAL A CA 1
ATOM 705 C C . VAL A 1 99 ? -7.324 5.227 6.273 1 97.62 99 VAL A C 1
ATOM 707 O O . VAL A 1 99 ? -8.188 6.086 6.473 1 97.62 99 VAL A O 1
ATOM 710 N N . ALA A 1 100 ? -6.766 4.551 7.238 1 97.75 100 ALA A N 1
ATOM 711 C CA . ALA A 1 100 ? -7.184 4.738 8.625 1 97.75 100 ALA A CA 1
ATOM 712 C C . ALA A 1 100 ? -6.973 6.184 9.07 1 97.75 100 ALA A C 1
ATOM 714 O O . ALA A 1 100 ? -7.855 6.781 9.695 1 97.75 100 ALA A O 1
ATOM 715 N N . ALA A 1 101 ? -5.809 6.723 8.773 1 98.56 101 ALA A N 1
ATOM 716 C CA . ALA A 1 101 ? -5.477 8.094 9.156 1 98.56 101 ALA A CA 1
ATOM 717 C C . ALA A 1 101 ? -6.434 9.086 8.5 1 98.56 101 ALA A C 1
ATOM 719 O O . ALA A 1 101 ? -6.945 10 9.156 1 98.56 101 ALA A O 1
ATOM 720 N N . ALA A 1 102 ? -6.676 8.906 7.207 1 98.31 102 ALA A N 1
ATOM 721 C CA . ALA A 1 102 ? -7.508 9.844 6.461 1 98.31 102 ALA A CA 1
ATOM 722 C C . ALA A 1 102 ? -8.945 9.836 6.973 1 98.31 102 ALA A C 1
ATOM 724 O O . ALA A 1 102 ? -9.57 10.891 7.125 1 98.31 102 ALA A O 1
ATOM 725 N N . VAL A 1 103 ? -9.492 8.656 7.219 1 96.88 103 VAL A N 1
ATOM 726 C CA . VAL A 1 103 ? -10.867 8.523 7.703 1 96.88 103 VAL A CA 1
ATOM 727 C C . VAL A 1 103 ? -11.008 9.258 9.039 1 96.88 103 VAL A C 1
ATOM 729 O O . VAL A 1 103 ? -11.969 10 9.242 1 96.88 103 VAL A O 1
ATOM 732 N N . LEU A 1 104 ? -10.016 9.062 9.914 1 97.62 104 LEU A N 1
ATOM 733 C CA . LEU A 1 104 ? -10.109 9.711 11.219 1 97.62 104 LEU A CA 1
ATOM 734 C C . LEU A 1 104 ? -9.852 11.211 11.102 1 97.62 104 LEU A C 1
ATOM 736 O O . LEU A 1 104 ? -10.523 12.016 11.758 1 97.62 104 LEU A O 1
ATOM 740 N N . ALA A 1 105 ? -8.898 11.641 10.242 1 98.06 105 ALA A N 1
ATOM 741 C CA . ALA A 1 105 ? -8.609 13.055 10.031 1 98.06 105 ALA A CA 1
ATOM 742 C C . ALA A 1 105 ? -9.852 13.805 9.555 1 98.06 105 ALA A C 1
ATOM 744 O O . ALA A 1 105 ? -10.078 14.953 9.93 1 98.06 105 ALA A O 1
ATOM 745 N N . ALA A 1 106 ? -10.641 13.141 8.766 1 97 106 ALA A N 1
ATOM 746 C CA . ALA A 1 106 ? -11.836 13.75 8.18 1 97 106 ALA A CA 1
ATOM 747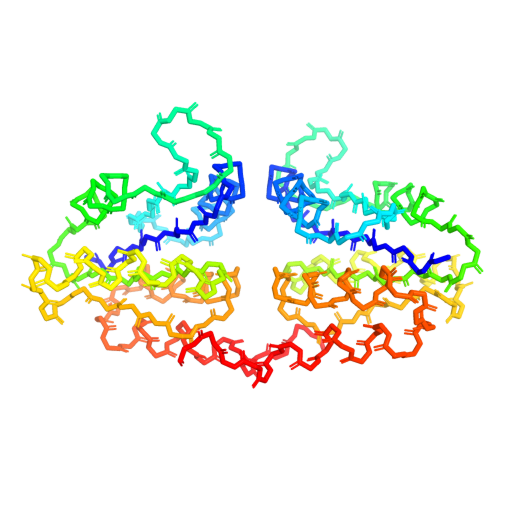 C C . ALA A 1 106 ? -12.852 14.117 9.258 1 97 106 ALA A C 1
ATOM 749 O O . ALA A 1 106 ? -13.75 14.93 9.023 1 97 106 ALA A O 1
ATOM 750 N N . THR A 1 107 ? -12.766 13.492 10.43 1 96.25 107 THR A N 1
ATOM 751 C CA . THR A 1 107 ? -13.688 13.797 11.516 1 96.25 107 THR A CA 1
ATOM 752 C C . THR A 1 107 ? -13.219 15.016 12.297 1 96.25 107 THR A C 1
ATOM 754 O O . THR A 1 107 ? -13.914 15.492 13.203 1 96.25 107 THR A O 1
ATOM 757 N N . GLY A 1 108 ? -11.992 15.398 11.938 1 96.44 108 GLY A N 1
ATOM 758 C CA . GLY A 1 108 ? -11.438 16.531 12.664 1 96.44 108 GLY A CA 1
ATOM 759 C C . GLY A 1 108 ? -10.586 16.125 13.852 1 96.44 108 GLY A C 1
ATOM 760 O O . GLY A 1 108 ? -10.18 16.969 14.648 1 96.44 108 GLY A O 1
ATOM 761 N N . ALA A 1 109 ? -10.336 14.867 14 1 97.25 109 ALA A N 1
ATOM 762 C CA . ALA A 1 109 ? -9.508 14.383 15.102 1 97.25 109 ALA A CA 1
ATOM 763 C C . ALA A 1 109 ? -8.109 15.008 15.055 1 97.25 109 ALA A C 1
ATOM 765 O O . ALA A 1 109 ? -7.645 15.414 13.984 1 97.25 109 ALA A O 1
ATOM 766 N N . GLY A 1 110 ? -7.48 15.117 16.172 1 98.19 110 GLY A N 1
ATOM 767 C CA . GLY A 1 110 ? -6.168 15.734 16.281 1 98.19 110 GLY A CA 1
ATOM 768 C C . GLY A 1 110 ? -5.039 14.82 15.836 1 98.19 110 GLY A C 1
ATOM 769 O O . GLY A 1 110 ? -5.266 13.648 15.547 1 98.19 110 GLY A O 1
ATOM 770 N N . LEU A 1 111 ? -3.855 15.391 15.789 1 98.69 111 LEU A N 1
ATOM 771 C CA . LEU A 1 111 ? -2.66 14.758 15.25 1 98.69 111 LEU A CA 1
ATOM 772 C C . LEU A 1 111 ? -2.35 13.461 15.992 1 98.69 111 LEU A C 1
ATOM 774 O O . LEU A 1 111 ? -2.033 12.445 15.375 1 98.69 111 LEU A O 1
ATOM 778 N N . ASP A 1 112 ? -2.49 13.477 17.328 1 98.69 112 ASP A N 1
ATOM 779 C CA . ASP A 1 112 ? -2.164 12.289 18.125 1 98.69 112 ASP A CA 1
ATOM 780 C C . ASP A 1 112 ? -3.092 11.125 17.781 1 98.69 112 ASP A C 1
ATOM 782 O O . ASP A 1 112 ? -2.637 10 17.578 1 98.69 112 ASP A O 1
ATOM 786 N N . ASP A 1 113 ? -4.344 11.422 17.703 1 98.81 113 ASP A N 1
ATOM 787 C CA . ASP A 1 113 ? -5.336 10.391 17.406 1 98.81 113 ASP A CA 1
ATOM 788 C C . ASP A 1 113 ? -5.176 9.859 15.984 1 98.81 113 ASP A C 1
ATOM 790 O O . ASP A 1 113 ? -5.262 8.656 15.75 1 98.81 113 ASP A O 1
ATOM 794 N N . VAL A 1 114 ? -4.969 10.773 15.023 1 98.69 114 VAL A N 1
ATOM 795 C CA . VAL A 1 114 ? -4.801 10.391 13.625 1 98.69 114 VAL A CA 1
ATOM 796 C C . VAL A 1 114 ? -3.549 9.531 13.477 1 98.69 114 VAL A C 1
ATOM 798 O O . VAL A 1 114 ? -3.566 8.516 12.766 1 98.69 114 VAL A O 1
ATOM 801 N N . SER A 1 115 ? -2.475 9.922 14.164 1 98.81 115 SER A N 1
ATOM 802 C CA . SER A 1 115 ? -1.236 9.148 14.148 1 98.81 115 SER A CA 1
ATOM 803 C C . SER A 1 115 ? -1.448 7.758 14.727 1 98.81 115 SER A C 1
ATOM 805 O O . SER A 1 115 ? -0.964 6.77 14.172 1 98.81 115 SER A O 1
ATOM 807 N N . ALA A 1 116 ? -2.146 7.699 15.812 1 98.81 116 ALA A N 1
ATOM 808 C CA . ALA A 1 116 ? -2.418 6.418 16.453 1 98.81 116 ALA A CA 1
ATOM 809 C C . ALA A 1 116 ? -3.242 5.508 15.555 1 98.81 116 ALA A C 1
ATOM 811 O O . ALA A 1 116 ? -3.002 4.301 15.492 1 98.81 116 ALA A O 1
ATOM 812 N N . ALA A 1 117 ? -4.211 6.086 14.852 1 98.56 117 ALA A N 1
ATOM 813 C CA . ALA A 1 117 ? -5.043 5.316 13.93 1 98.56 117 ALA A CA 1
ATOM 814 C C . ALA A 1 117 ? -4.203 4.699 12.82 1 98.56 117 ALA A C 1
ATOM 816 O O . ALA A 1 117 ? -4.391 3.533 12.461 1 98.56 117 ALA A O 1
ATOM 817 N N . ALA A 1 118 ? -3.293 5.5 12.258 1 98.75 118 ALA A N 1
ATOM 818 C CA . ALA A 1 118 ? -2.402 4.988 11.219 1 98.75 118 ALA A CA 1
ATOM 819 C C . ALA A 1 118 ? -1.586 3.805 11.734 1 98.75 118 ALA A C 1
ATOM 821 O O . ALA A 1 118 ? -1.526 2.758 11.086 1 98.75 118 ALA A O 1
ATOM 822 N N . ALA A 1 119 ? -1.006 3.965 12.914 1 98.44 119 ALA A N 1
ATOM 823 C CA . ALA A 1 119 ? -0.142 2.939 13.5 1 98.44 119 ALA A CA 1
ATOM 824 C C . ALA A 1 119 ? -0.931 1.674 13.82 1 98.44 119 ALA A C 1
ATOM 826 O O . ALA A 1 119 ? -0.451 0.561 13.586 1 98.44 119 ALA A O 1
ATOM 827 N N . GLU A 1 120 ? -2.113 1.798 14.273 1 98.12 120 GLU A N 1
ATOM 828 C CA . GLU A 1 120 ? -2.945 0.685 14.719 1 98.12 120 GLU A CA 1
ATOM 829 C C . GLU A 1 120 ? -3.49 -0.109 13.539 1 98.12 120 GLU A C 1
ATOM 831 O O . GLU A 1 120 ? -3.963 -1.236 13.703 1 98.12 120 GLU A O 1
ATOM 836 N N . ALA A 1 121 ? -3.412 0.491 12.383 1 97.56 121 ALA A N 1
ATOM 837 C CA . ALA A 1 121 ? -3.943 -0.16 11.188 1 97.56 121 ALA A CA 1
ATOM 838 C C . ALA A 1 121 ? -3.26 -1.503 10.945 1 97.56 121 ALA A C 1
ATOM 840 O O . ALA A 1 121 ? -3.846 -2.404 10.344 1 97.56 121 ALA A O 1
ATOM 841 N N . ARG A 1 122 ? -2.033 -1.654 11.438 1 96.69 122 ARG A N 1
ATOM 842 C CA . ARG A 1 122 ? -1.29 -2.898 11.266 1 96.69 122 ARG A CA 1
ATOM 843 C C . ARG A 1 122 ? -1.988 -4.055 11.977 1 96.69 122 ARG A C 1
ATOM 845 O O . ARG A 1 122 ? -1.877 -5.207 11.555 1 96.69 122 ARG A O 1
ATOM 852 N N . GLU A 1 123 ? -2.762 -3.736 12.953 1 95.75 123 GLU A N 1
ATOM 853 C CA . GLU A 1 123 ? -3.367 -4.758 13.797 1 95.75 123 GLU A CA 1
ATOM 854 C C . GLU A 1 123 ? -4.785 -5.09 13.336 1 95.75 123 GLU A C 1
ATOM 856 O O . GLU A 1 123 ? -5.434 -5.977 13.898 1 95.75 123 GLU A O 1
ATOM 861 N N . VAL A 1 124 ? -5.285 -4.406 12.383 1 94.69 124 VAL A N 1
ATOM 862 C CA . VAL A 1 124 ? -6.66 -4.598 11.93 1 94.69 124 VAL A CA 1
ATOM 863 C C . VAL A 1 124 ? -6.695 -5.605 10.781 1 94.69 124 VAL A C 1
ATOM 865 O O . VAL A 1 124 ? -6.176 -5.34 9.695 1 94.69 124 VAL A O 1
ATOM 868 N N . PRO A 1 125 ? -7.258 -6.711 11.031 1 93.94 125 PRO A N 1
ATOM 869 C CA . PRO A 1 125 ? -7.352 -7.695 9.945 1 93.94 125 PRO A CA 1
ATOM 870 C C . PRO A 1 125 ? -8.305 -7.258 8.836 1 93.94 125 PRO A C 1
ATOM 872 O O . PRO A 1 125 ? -9.258 -6.52 9.094 1 93.94 125 PRO A O 1
ATOM 875 N N . LYS A 1 126 ? -8.094 -7.656 7.602 1 92.69 126 LYS A N 1
ATOM 876 C CA . LYS A 1 126 ? -9 -7.367 6.492 1 92.69 126 LYS A CA 1
ATOM 877 C C . LYS A 1 126 ? -10.195 -8.312 6.496 1 92.69 126 LYS A C 1
ATOM 879 O O . LYS A 1 126 ? -11.266 -7.973 5.992 1 92.69 126 LYS A O 1
ATOM 884 N N . PHE A 1 127 ? -9.852 -9.461 6.879 1 89.5 127 PHE A N 1
ATOM 885 C CA . PHE A 1 127 ? -10.906 -10.461 6.949 1 89.5 127 PHE A CA 1
ATOM 886 C C . PHE A 1 127 ? -10.562 -11.547 7.961 1 89.5 127 PHE A C 1
ATOM 888 O O . PHE A 1 127 ? -9.398 -11.711 8.328 1 89.5 127 PHE A O 1
ATOM 895 N N . MET B 1 1 ? 7.391 -20.828 -10.188 1 94.62 1 MET B N 1
ATOM 896 C CA . MET B 1 1 ? 7.512 -19.781 -9.188 1 94.62 1 MET B CA 1
ATOM 897 C C . MET B 1 1 ? 6.141 -19.234 -8.805 1 94.62 1 MET B C 1
ATOM 899 O O . MET B 1 1 ? 5.273 -19.062 -9.672 1 94.62 1 MET B O 1
ATOM 903 N N . VAL B 1 2 ? 5.957 -19 -7.539 1 98.12 2 VAL B N 1
ATOM 904 C CA . VAL B 1 2 ? 4.664 -18.531 -7.059 1 98.12 2 VAL B CA 1
ATOM 905 C C . VAL B 1 2 ? 4.355 -17.156 -7.656 1 98.12 2 VAL B C 1
ATOM 907 O O . VAL B 1 2 ? 5.215 -16.281 -7.684 1 98.12 2 VAL B O 1
ATOM 910 N N . GLY B 1 3 ? 3.191 -17 -8.25 1 98.62 3 GLY B N 1
ATOM 911 C CA . GLY B 1 3 ? 2.762 -15.719 -8.781 1 98.62 3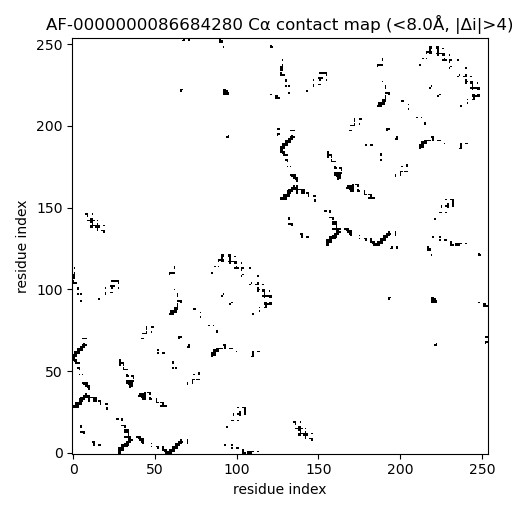 GLY B CA 1
ATOM 912 C C . GLY B 1 3 ? 2.01 -14.875 -7.766 1 98.62 3 GLY B C 1
ATOM 913 O O . GLY B 1 3 ? 1.573 -15.383 -6.73 1 98.62 3 GLY B O 1
ATOM 914 N N . LEU B 1 4 ? 1.889 -13.656 -8.055 1 98.88 4 LEU B N 1
ATOM 915 C CA . LEU B 1 4 ? 1.171 -12.727 -7.188 1 98.88 4 LEU B CA 1
ATOM 916 C C . LEU B 1 4 ? 0.085 -11.992 -7.965 1 98.88 4 LEU B C 1
ATOM 918 O O . LEU B 1 4 ? 0.293 -11.609 -9.117 1 98.88 4 LEU B O 1
ATOM 922 N N . VAL B 1 5 ? -1.011 -11.773 -7.324 1 98.94 5 VAL B N 1
ATOM 923 C CA . VAL B 1 5 ? -2.072 -10.914 -7.84 1 98.94 5 VAL B CA 1
ATOM 924 C C . VAL B 1 5 ? -2.389 -9.82 -6.828 1 98.94 5 VAL B C 1
ATOM 926 O O . VAL B 1 5 ? -2.646 -10.102 -5.656 1 98.94 5 VAL B O 1
ATOM 929 N N . LEU B 1 6 ? -2.338 -8.625 -7.246 1 98.88 6 LEU B N 1
ATOM 930 C CA . LEU B 1 6 ? -2.6 -7.445 -6.426 1 98.88 6 LEU B CA 1
ATOM 931 C C . LEU B 1 6 ? -3.947 -6.824 -6.777 1 98.88 6 LEU B C 1
ATOM 933 O O . LEU B 1 6 ? -4.125 -6.297 -7.875 1 98.88 6 LEU B O 1
ATOM 937 N N . VAL B 1 7 ? -4.883 -6.902 -5.867 1 98.88 7 VAL B N 1
ATOM 938 C CA . VAL B 1 7 ? -6.25 -6.449 -6.102 1 98.88 7 VAL B CA 1
ATOM 939 C C . VAL B 1 7 ? -6.484 -5.125 -5.387 1 98.88 7 VAL B C 1
ATOM 941 O O . VAL B 1 7 ? -6.129 -4.973 -4.215 1 98.88 7 VAL B O 1
ATOM 944 N N . SER B 1 8 ? -7.02 -4.172 -6.07 1 98.62 8 SER B N 1
ATOM 945 C CA . SER B 1 8 ? -7.336 -2.871 -5.488 1 98.62 8 SER B CA 1
ATOM 946 C C . SER B 1 8 ? -8.57 -2.258 -6.141 1 98.62 8 SER B C 1
ATOM 948 O O . SER B 1 8 ? -8.914 -2.602 -7.273 1 98.62 8 SER B O 1
ATOM 950 N N . HIS B 1 9 ? -9.242 -1.382 -5.441 1 98.06 9 HIS B N 1
ATOM 951 C CA . HIS B 1 9 ? -10.328 -0.595 -6.012 1 98.06 9 HIS B CA 1
ATOM 952 C C . HIS B 1 9 ? -9.812 0.389 -7.055 1 98.06 9 HIS B C 1
ATOM 954 O O . HIS B 1 9 ? -10.586 0.904 -7.867 1 98.06 9 HIS B O 1
ATOM 960 N N . SER B 1 10 ? -8.562 0.68 -6.961 1 97.75 10 SER B N 1
ATOM 961 C CA . SER B 1 10 ? -7.918 1.659 -7.832 1 97.75 10 SER B CA 1
ATOM 962 C C . SER B 1 10 ? -6.992 0.982 -8.836 1 97.75 10 SER B C 1
ATOM 964 O O . SER B 1 10 ? -6.016 0.338 -8.453 1 97.75 10 SER B O 1
ATOM 966 N N . GLU B 1 11 ? -7.254 1.19 -10.117 1 97.88 11 GLU B N 1
ATOM 967 C CA . GLU B 1 11 ? -6.379 0.668 -11.164 1 97.88 11 GLU B CA 1
ATOM 968 C C . GLU B 1 11 ? -4.969 1.233 -11.031 1 97.88 11 GLU B C 1
ATOM 970 O O . GLU B 1 11 ? -3.984 0.505 -11.18 1 97.88 11 GLU B O 1
ATOM 975 N N . GLN B 1 12 ? -4.914 2.488 -10.734 1 97.62 12 GLN B N 1
ATOM 976 C CA . GLN B 1 12 ? -3.621 3.158 -10.633 1 97.62 12 GLN B CA 1
ATOM 977 C C . GLN B 1 12 ? -2.809 2.6 -9.461 1 97.62 12 GLN B C 1
ATOM 979 O O . GLN B 1 12 ? -1.607 2.355 -9.602 1 97.62 12 GLN B O 1
ATOM 984 N N . LEU B 1 13 ? -3.445 2.383 -8.328 1 98.5 13 LEU B N 1
ATOM 985 C CA . LEU B 1 13 ? -2.744 1.845 -7.172 1 98.5 13 LEU B CA 1
ATOM 986 C C . LEU B 1 13 ? -2.227 0.438 -7.453 1 98.5 13 LEU B C 1
ATOM 988 O O . LEU B 1 13 ? -1.064 0.133 -7.18 1 98.5 13 LEU B O 1
ATOM 992 N N . ALA B 1 14 ? -3.109 -0.391 -8.023 1 98.69 14 ALA B N 1
ATOM 993 C CA . ALA B 1 14 ? -2.705 -1.764 -8.312 1 98.69 14 ALA B CA 1
ATOM 994 C C . ALA B 1 14 ? -1.533 -1.796 -9.289 1 98.69 14 ALA B C 1
ATOM 996 O O . ALA B 1 14 ? -0.56 -2.523 -9.078 1 98.69 14 ALA B O 1
ATOM 997 N N . ALA B 1 15 ? -1.603 -0.997 -10.312 1 98.25 15 ALA B N 1
ATOM 998 C CA . ALA B 1 15 ? -0.545 -0.945 -11.312 1 98.25 15 ALA B CA 1
ATOM 999 C C . ALA B 1 15 ? 0.748 -0.392 -10.727 1 98.25 15 ALA B C 1
ATOM 1001 O O . ALA B 1 15 ? 1.834 -0.91 -10.992 1 98.25 15 ALA B O 1
ATOM 1002 N N . GLY B 1 16 ? 0.613 0.68 -9.961 1 98.06 16 GLY B N 1
ATOM 1003 C CA . GLY B 1 16 ? 1.782 1.244 -9.305 1 98.06 16 GLY B CA 1
ATOM 1004 C C . GLY B 1 16 ? 2.477 0.265 -8.383 1 98.06 16 GLY B C 1
ATOM 1005 O O . GLY B 1 16 ? 3.707 0.213 -8.336 1 98.06 16 GLY B O 1
ATOM 1006 N N . LEU B 1 17 ? 1.707 -0.482 -7.641 1 98.69 17 LEU B N 1
ATOM 1007 C CA . LEU B 1 17 ? 2.279 -1.478 -6.742 1 98.69 17 LEU B CA 1
ATOM 1008 C C . LEU B 1 17 ? 2.963 -2.592 -7.527 1 98.69 17 LEU B C 1
ATOM 1010 O O . LEU B 1 17 ? 4.051 -3.041 -7.16 1 98.69 17 LEU B O 1
ATOM 1014 N N . ARG B 1 18 ? 2.297 -3.035 -8.586 1 98.31 18 ARG B N 1
ATOM 1015 C CA . ARG B 1 18 ? 2.932 -4.043 -9.43 1 98.31 18 ARG B CA 1
ATOM 1016 C C . ARG B 1 18 ? 4.301 -3.57 -9.906 1 98.31 18 ARG B C 1
ATOM 1018 O O . ARG B 1 18 ? 5.285 -4.305 -9.805 1 98.31 18 ARG B O 1
ATOM 1025 N N . ASP B 1 19 ? 4.371 -2.377 -10.359 1 96.88 19 ASP B N 1
ATOM 1026 C CA . ASP B 1 19 ? 5.629 -1.843 -10.875 1 96.88 19 ASP B CA 1
ATOM 1027 C C . ASP B 1 19 ? 6.684 -1.771 -9.773 1 96.88 19 ASP B C 1
ATOM 1029 O O . ASP B 1 19 ? 7.852 -2.096 -10.008 1 96.88 19 ASP B O 1
ATOM 1033 N N . LEU B 1 20 ? 6.305 -1.326 -8.602 1 97.31 20 LEU B N 1
ATOM 1034 C CA . LEU B 1 20 ? 7.219 -1.275 -7.461 1 97.31 20 LEU B CA 1
ATOM 1035 C C . LEU B 1 20 ? 7.77 -2.662 -7.145 1 97.31 20 LEU B C 1
ATOM 1037 O O . LEU B 1 20 ? 8.984 -2.842 -7.027 1 97.31 20 LEU B O 1
ATOM 1041 N N . VAL B 1 21 ? 6.855 -3.627 -7.066 1 97.69 21 VAL B N 1
ATOM 1042 C CA . VAL B 1 21 ? 7.211 -4.984 -6.66 1 97.69 21 VAL B CA 1
ATOM 1043 C C . VAL B 1 21 ? 8.141 -5.605 -7.699 1 97.69 21 VAL B C 1
ATOM 1045 O O . VAL B 1 21 ? 9.164 -6.203 -7.352 1 97.69 21 VAL B O 1
ATOM 1048 N N . VAL B 1 22 ? 7.84 -5.418 -8.969 1 96.12 22 VAL B N 1
ATOM 1049 C CA . VAL B 1 22 ? 8.641 -5.973 -10.055 1 96.12 22 VAL B CA 1
ATOM 1050 C C . VAL B 1 22 ? 10.031 -5.348 -10.039 1 96.12 22 VAL B C 1
ATOM 1052 O O . VAL B 1 22 ? 11.023 -6.023 -10.328 1 96.12 22 VAL B O 1
ATOM 1055 N N . THR B 1 23 ? 10.109 -4.102 -9.672 1 94.56 23 THR B N 1
ATOM 1056 C CA . THR B 1 23 ? 11.383 -3.395 -9.617 1 94.56 23 THR B CA 1
ATOM 1057 C C . THR B 1 23 ? 12.234 -3.9 -8.453 1 94.56 23 THR B C 1
ATOM 1059 O O . THR B 1 23 ? 13.453 -4.016 -8.57 1 94.56 23 THR B O 1
ATOM 1062 N N . LEU B 1 24 ? 11.57 -4.234 -7.344 1 93 24 LEU B N 1
ATOM 1063 C CA . LEU B 1 24 ? 12.289 -4.586 -6.121 1 93 24 LEU B CA 1
ATOM 1064 C C . LEU B 1 24 ? 12.656 -6.066 -6.109 1 93 24 LEU B C 1
ATOM 1066 O O . LEU B 1 24 ? 13.672 -6.453 -5.535 1 93 24 LEU B O 1
ATOM 1070 N N . ALA B 1 25 ? 11.703 -6.867 -6.59 1 89.31 25 ALA B N 1
ATOM 1071 C CA . ALA B 1 25 ? 11.906 -8.312 -6.543 1 89.31 25 ALA B CA 1
ATOM 1072 C C . ALA B 1 25 ? 12.969 -8.742 -7.547 1 89.31 25 ALA B C 1
ATOM 1074 O O . ALA B 1 25 ? 12.953 -8.32 -8.703 1 89.31 25 ALA B O 1
ATOM 1075 N N . PRO B 1 26 ? 13.852 -9.477 -6.945 1 84.19 26 PRO B N 1
ATOM 1076 C CA . PRO B 1 26 ? 14.805 -10.055 -7.891 1 84.19 26 PRO B CA 1
ATOM 1077 C C . PRO B 1 26 ? 14.172 -11.141 -8.766 1 84.19 26 PRO B C 1
ATOM 1079 O O . PRO B 1 26 ? 13.234 -11.82 -8.336 1 84.19 26 PRO B O 1
ATOM 1082 N N . GLY B 1 27 ? 14.484 -11.219 -10.047 1 82.19 27 GLY B N 1
ATOM 1083 C CA . GLY B 1 27 ? 14.047 -12.336 -10.875 1 82.19 27 GLY B CA 1
ATOM 1084 C C . GLY B 1 27 ? 12.781 -12.031 -11.656 1 82.19 27 GLY B C 1
ATOM 1085 O O . GLY B 1 27 ? 12.43 -10.867 -11.859 1 82.19 27 GLY B O 1
ATOM 1086 N N . GLU B 1 28 ? 12.078 -13.094 -12.125 1 87.38 28 GLU B N 1
ATOM 1087 C CA . GLU B 1 28 ? 10.922 -12.953 -13 1 87.38 28 GLU B CA 1
ATOM 1088 C C . GLU B 1 28 ? 9.641 -13.406 -12.305 1 87.38 28 GLU B C 1
ATOM 1090 O O . GLU B 1 28 ? 8.875 -14.195 -12.859 1 87.38 28 GLU B O 1
ATOM 1095 N N . VAL B 1 29 ? 9.461 -12.922 -11.109 1 95.06 29 VAL B N 1
ATOM 1096 C CA . VAL B 1 29 ? 8.203 -13.242 -10.43 1 95.06 29 VAL B CA 1
ATOM 1097 C C . VAL B 1 29 ? 7.031 -12.672 -11.227 1 95.06 29 VAL B C 1
ATOM 1099 O O . VAL B 1 29 ? 7.078 -11.523 -11.672 1 95.06 29 VAL B O 1
ATOM 1102 N N . ALA B 1 30 ? 6.039 -13.492 -11.484 1 97.75 30 ALA B N 1
ATOM 1103 C CA . ALA B 1 30 ? 4.82 -13 -12.125 1 97.75 30 ALA B CA 1
ATOM 1104 C C . ALA B 1 30 ? 3.975 -12.188 -11.148 1 97.75 30 ALA B C 1
ATOM 1106 O O . ALA B 1 30 ? 3.48 -12.719 -10.156 1 97.75 30 ALA B O 1
ATOM 1107 N N . VAL B 1 31 ? 3.857 -10.953 -11.383 1 98.56 31 VAL B N 1
ATOM 1108 C CA . VAL B 1 31 ? 3.02 -10.07 -10.578 1 98.56 31 VAL B CA 1
ATOM 1109 C C . VAL B 1 31 ? 1.961 -9.422 -11.469 1 98.56 31 VAL B C 1
ATOM 1111 O O . VAL B 1 31 ? 2.291 -8.727 -12.438 1 98.56 31 VAL B O 1
ATOM 1114 N N . GLU B 1 32 ? 0.726 -9.672 -11.141 1 98.75 32 GLU B N 1
ATOM 1115 C CA . GLU B 1 32 ? -0.376 -9.125 -11.93 1 98.75 32 GLU B CA 1
ATOM 1116 C C . GLU B 1 32 ? -1.253 -8.203 -11.094 1 98.75 32 GLU B C 1
ATOM 1118 O O . GLU B 1 32 ? -1.517 -8.477 -9.922 1 98.75 32 GLU B O 1
ATOM 1123 N N . ALA B 1 33 ? -1.653 -7.121 -11.711 1 98.75 33 ALA B N 1
ATOM 1124 C CA . ALA B 1 33 ? -2.541 -6.156 -11.062 1 98.75 33 ALA B CA 1
ATOM 1125 C C . ALA B 1 33 ? -3.986 -6.352 -11.508 1 98.75 33 ALA B C 1
ATOM 1127 O O . ALA B 1 33 ? -4.246 -6.598 -12.688 1 98.75 33 ALA B O 1
ATOM 1128 N N . ALA B 1 34 ? -4.84 -6.371 -10.617 1 98.69 34 ALA B N 1
ATOM 1129 C CA . ALA B 1 34 ? -6.281 -6.316 -10.844 1 98.69 34 ALA B CA 1
ATOM 1130 C C . ALA B 1 34 ? -6.914 -5.148 -10.094 1 98.69 34 ALA B C 1
ATOM 1132 O O . ALA B 1 34 ? -7.348 -5.297 -8.953 1 98.69 34 ALA B O 1
ATOM 1133 N N . GLY B 1 35 ? -6.945 -4.027 -10.734 1 98.19 35 GLY B N 1
ATOM 1134 C CA . GLY B 1 35 ? -7.484 -2.824 -10.109 1 98.19 35 GLY B CA 1
ATOM 1135 C C . GLY B 1 35 ? -8.633 -2.213 -10.898 1 98.19 35 GLY B C 1
ATOM 1136 O O . GLY B 1 35 ? -8.617 -2.221 -12.125 1 98.19 35 GLY B O 1
ATOM 1137 N N . GLY B 1 36 ? -9.617 -1.702 -10.156 1 97.62 36 GLY B N 1
ATOM 1138 C CA . GLY B 1 36 ? -10.703 -0.972 -10.789 1 97.62 36 GLY B CA 1
ATOM 1139 C C . GLY B 1 36 ? -11.727 -1.877 -11.438 1 97.62 36 GLY B C 1
ATOM 1140 O O . GLY B 1 36 ? -11.609 -3.104 -11.383 1 97.62 36 GLY B O 1
ATOM 1141 N N . THR B 1 37 ? -12.742 -1.244 -11.945 1 97.44 37 THR B N 1
ATOM 1142 C CA . THR B 1 37 ? -13.781 -1.945 -12.703 1 97.44 37 THR B CA 1
ATOM 1143 C C . THR B 1 37 ? -13.352 -2.143 -14.156 1 97.44 37 THR B C 1
ATOM 1145 O O . THR B 1 37 ? -12.297 -1.653 -14.57 1 97.44 37 THR B O 1
ATOM 1148 N N . ASP B 1 38 ? -14.172 -2.826 -14.82 1 96.44 38 ASP B N 1
ATOM 1149 C CA . ASP B 1 38 ? -13.836 -3.152 -16.203 1 96.44 38 ASP B CA 1
ATOM 1150 C C . ASP B 1 38 ? -13.797 -1.896 -17.078 1 96.44 38 ASP B C 1
ATOM 1152 O O . ASP B 1 38 ? -13.055 -1.838 -18.062 1 96.44 38 ASP B O 1
ATOM 1156 N N . ASP B 1 39 ? -14.555 -0.873 -16.594 1 94.88 39 ASP B N 1
ATOM 1157 C CA . ASP B 1 39 ? -14.586 0.365 -17.375 1 94.88 39 ASP B CA 1
ATOM 1158 C C . ASP B 1 39 ? -13.648 1.411 -16.781 1 94.88 39 ASP B C 1
ATOM 1160 O O . ASP B 1 39 ? -13.727 2.594 -17.109 1 94.88 39 ASP B O 1
ATOM 1164 N N . GLY B 1 40 ? -12.812 1.037 -15.844 1 92.06 40 GLY B N 1
ATOM 1165 C CA . GLY B 1 40 ? -11.719 1.871 -15.375 1 92.06 40 GLY B CA 1
ATOM 1166 C C . GLY B 1 40 ? -12.102 2.738 -14.188 1 92.06 40 GLY B C 1
ATOM 1167 O O . GLY B 1 40 ? -11.336 3.613 -13.781 1 92.06 40 GLY B O 1
ATOM 1168 N N . ARG B 1 41 ? -13.344 2.545 -13.641 1 95.88 41 ARG B N 1
ATOM 1169 C CA . ARG B 1 41 ? -13.789 3.314 -12.484 1 95.88 41 ARG B CA 1
ATOM 1170 C C . ARG B 1 41 ? -13.297 2.691 -11.188 1 95.88 41 ARG B C 1
ATOM 1172 O O . ARG B 1 41 ? -12.727 1.599 -11.195 1 95.88 41 ARG B O 1
ATOM 1179 N N . PHE B 1 42 ? -13.461 3.449 -10.109 1 96.75 42 PHE B N 1
ATOM 1180 C CA . PHE B 1 42 ? -13.148 2.969 -8.766 1 96.75 42 PHE B CA 1
ATOM 1181 C C . PHE B 1 42 ? -14.023 1.772 -8.398 1 96.75 42 PHE B C 1
ATOM 1183 O O . PHE B 1 42 ? -15.234 1.798 -8.609 1 96.75 42 PHE B O 1
ATOM 1190 N N . GLY B 1 43 ? -13.367 0.701 -7.977 1 96.88 43 GLY B N 1
ATOM 1191 C CA . GLY B 1 43 ? -14.047 -0.54 -7.652 1 96.88 43 GLY B CA 1
ATOM 1192 C C . GLY B 1 43 ? -13.219 -1.774 -7.941 1 96.88 43 GLY B C 1
ATOM 1193 O O . GLY B 1 43 ? -11.984 -1.702 -7.992 1 96.88 43 GLY B O 1
ATOM 1194 N N . THR B 1 44 ? -13.867 -2.947 -7.961 1 97.75 44 THR B N 1
ATOM 1195 C CA . THR B 1 44 ? -13.227 -4.223 -8.25 1 97.75 44 THR B CA 1
ATOM 1196 C C . THR B 1 44 ? -13.992 -4.992 -9.312 1 97.75 44 THR B C 1
ATOM 1198 O O . THR B 1 44 ? -15.188 -4.75 -9.523 1 97.75 44 THR B O 1
ATOM 1201 N N . SER B 1 45 ? -13.32 -5.785 -10 1 98.12 45 SER B N 1
ATOM 1202 C CA . SER B 1 45 ? -13.93 -6.543 -11.086 1 98.12 45 SER B CA 1
ATOM 1203 C C . SER B 1 45 ? -13.609 -8.031 -10.969 1 98.12 45 SER B C 1
ATOM 1205 O O . SER B 1 45 ? -12.438 -8.414 -10.891 1 98.12 45 SER B O 1
ATOM 1207 N N . TYR B 1 46 ? -14.672 -8.812 -10.992 1 97.88 46 TYR B N 1
ATOM 1208 C CA . TYR B 1 46 ? -14.555 -10.266 -11.023 1 97.88 46 TYR B CA 1
ATOM 1209 C C . TYR B 1 46 ? -13.672 -10.719 -12.18 1 97.88 46 TYR B C 1
ATOM 1211 O O . TYR B 1 46 ? -12.742 -11.5 -11.984 1 97.88 46 TYR B O 1
ATOM 1219 N N . GLN B 1 47 ? -13.938 -10.18 -13.344 1 98.12 47 GLN B N 1
ATOM 1220 C CA . GLN B 1 47 ? -13.25 -10.586 -14.562 1 98.12 47 GLN B CA 1
ATOM 1221 C C . GLN B 1 47 ? -11.773 -10.219 -14.508 1 98.12 47 GLN B C 1
ATOM 1223 O O . GLN B 1 47 ? -10.914 -11.008 -14.922 1 98.12 47 GLN B O 1
ATOM 1228 N N . ARG B 1 48 ? -11.461 -9.078 -14.008 1 98.5 48 ARG B N 1
ATOM 1229 C CA . ARG B 1 48 ? -10.07 -8.648 -13.922 1 98.5 48 ARG B CA 1
ATOM 1230 C C . ARG B 1 48 ? -9.289 -9.531 -12.945 1 98.5 48 ARG B C 1
ATOM 1232 O O . ARG B 1 48 ? -8.141 -9.891 -13.219 1 98.5 48 ARG B O 1
ATOM 1239 N N . ILE B 1 49 ? -9.93 -9.859 -11.836 1 98.75 49 ILE B N 1
ATOM 1240 C CA . ILE B 1 49 ? -9.273 -10.695 -10.836 1 98.75 49 ILE B CA 1
ATOM 1241 C C . ILE B 1 49 ? -9.047 -12.094 -11.406 1 98.75 49 ILE B C 1
ATOM 1243 O O . ILE B 1 49 ? -7.945 -12.648 -11.289 1 98.75 49 ILE B O 1
ATOM 1247 N N . GLU B 1 50 ? -10.078 -12.617 -12.016 1 98.44 50 GLU B N 1
ATOM 1248 C CA . GLU B 1 50 ? -9.961 -13.938 -12.625 1 98.44 50 GLU B CA 1
ATOM 1249 C C . GLU B 1 50 ? -8.844 -13.969 -13.664 1 98.44 50 GLU B C 1
ATOM 1251 O O . GLU B 1 50 ? -8.023 -14.883 -13.672 1 98.44 50 GLU B O 1
ATOM 1256 N N . ALA B 1 51 ? -8.828 -12.992 -14.523 1 98.56 51 ALA B N 1
ATOM 1257 C CA . ALA B 1 51 ? -7.816 -12.914 -15.57 1 98.56 51 ALA B CA 1
ATOM 1258 C C . ALA B 1 51 ? -6.422 -12.766 -14.969 1 98.56 51 ALA B C 1
ATOM 1260 O O . ALA B 1 51 ? -5.461 -13.367 -15.461 1 98.56 51 ALA B O 1
ATOM 1261 N N . ALA B 1 52 ? -6.277 -11.961 -13.953 1 98.81 52 ALA B N 1
ATOM 1262 C CA . ALA B 1 52 ? -4.988 -11.742 -13.297 1 98.81 52 ALA B CA 1
ATOM 1263 C C . ALA B 1 52 ? -4.457 -13.031 -12.688 1 98.81 52 ALA B C 1
ATOM 1265 O O . ALA B 1 52 ? -3.262 -13.32 -12.766 1 98.81 52 ALA B O 1
ATOM 1266 N N . ILE B 1 53 ? -5.34 -13.797 -12.031 1 98.75 53 ILE B N 1
ATOM 1267 C CA . ILE B 1 53 ? -4.941 -15.062 -11.438 1 98.75 53 ILE B CA 1
ATOM 1268 C C . ILE B 1 53 ? -4.426 -16 -12.523 1 98.75 53 ILE B C 1
ATOM 1270 O O . ILE B 1 53 ? -3.375 -16.625 -12.375 1 98.75 53 ILE B O 1
ATOM 1274 N N . ALA B 1 54 ? -5.176 -16.062 -13.641 1 98.38 54 ALA B N 1
ATOM 1275 C CA . ALA B 1 54 ? -4.773 -16.922 -14.75 1 98.38 54 ALA B CA 1
ATOM 1276 C C . ALA B 1 54 ? -3.406 -16.516 -15.289 1 98.38 54 ALA B C 1
ATOM 1278 O O . ALA B 1 54 ? -2.564 -17.375 -15.57 1 98.38 54 ALA B O 1
ATOM 1279 N N . LYS B 1 55 ? -3.174 -15.25 -15.375 1 98.56 55 LYS B N 1
ATOM 1280 C CA . LYS B 1 55 ? -1.923 -14.727 -15.922 1 98.56 55 LYS B CA 1
ATOM 1281 C C . LYS B 1 55 ? -0.767 -14.945 -14.945 1 98.56 55 LYS B C 1
ATOM 1283 O O . LYS B 1 55 ? 0.369 -15.18 -15.367 1 98.56 55 LYS B O 1
ATOM 1288 N N . ALA B 1 56 ? -0.997 -14.867 -13.695 1 98.56 56 ALA B N 1
ATOM 1289 C CA . ALA B 1 56 ? 0.048 -14.977 -12.68 1 98.56 56 ALA B CA 1
ATOM 1290 C C . ALA B 1 56 ? 0.448 -16.422 -12.453 1 98.56 56 ALA B C 1
ATOM 1292 O O . ALA B 1 56 ? 1.527 -16.703 -11.922 1 98.56 56 ALA B O 1
ATOM 1293 N N . ASP B 1 57 ? -0.459 -17.312 -12.797 1 97.94 57 ASP B N 1
ATOM 1294 C CA . ASP B 1 57 ? -0.264 -18.719 -12.5 1 97.94 57 ASP B CA 1
ATOM 1295 C C . ASP B 1 57 ? 0.765 -19.344 -13.438 1 97.94 57 ASP B C 1
ATOM 1297 O O . ASP B 1 57 ? 0.504 -19.516 -14.633 1 97.94 57 ASP B O 1
ATOM 1301 N N . ARG B 1 58 ? 1.885 -19.719 -12.805 1 95.75 58 ARG B N 1
ATOM 1302 C CA . ARG B 1 58 ? 2.936 -20.375 -13.578 1 95.75 58 ARG B CA 1
ATOM 1303 C C . ARG B 1 58 ? 3.16 -21.797 -13.086 1 95.75 58 ARG B C 1
ATOM 1305 O O . ARG B 1 58 ? 4.238 -22.359 -13.281 1 95.75 58 ARG B O 1
ATOM 1312 N N . GLY B 1 59 ? 2.223 -22.234 -12.32 1 96.5 59 GLY B N 1
ATOM 1313 C CA . GLY B 1 59 ? 2.26 -23.641 -11.969 1 96.5 59 GLY B CA 1
ATOM 1314 C C . GLY B 1 59 ? 2.619 -23.891 -10.516 1 96.5 59 GLY B C 1
ATOM 1315 O O . GLY B 1 59 ? 2.438 -24.984 -10 1 96.5 59 GLY B O 1
ATOM 1316 N N . ASP B 1 60 ? 3.119 -22.906 -9.812 1 97.69 60 ASP B N 1
ATOM 1317 C CA . ASP B 1 60 ? 3.578 -23.109 -8.445 1 97.69 60 ASP B CA 1
ATOM 1318 C C . ASP B 1 60 ? 2.648 -22.422 -7.449 1 97.69 60 ASP B C 1
ATOM 1320 O O . ASP B 1 60 ? 2.998 -22.25 -6.281 1 97.69 60 ASP B O 1
ATOM 1324 N N . GLY B 1 61 ? 1.451 -21.953 -7.934 1 98.56 61 GLY B N 1
ATOM 1325 C CA . GLY B 1 61 ? 0.468 -21.312 -7.074 1 98.56 61 GLY B CA 1
ATOM 1326 C C . GLY B 1 61 ? 0.497 -19.797 -7.156 1 98.56 61 GLY B C 1
ATOM 1327 O O . GLY B 1 61 ? 1.369 -19.219 -7.812 1 98.56 61 GLY B O 1
ATOM 1328 N N . VAL B 1 62 ? -0.543 -19.25 -6.566 1 98.88 62 VAL B N 1
ATOM 1329 C CA . VAL B 1 62 ? -0.715 -17.812 -6.645 1 98.88 62 VAL B CA 1
ATOM 1330 C C . VAL B 1 62 ? -1.114 -17.25 -5.277 1 98.88 62 VAL B C 1
ATOM 1332 O O . VAL B 1 62 ? -1.981 -17.812 -4.605 1 98.88 62 VAL B O 1
ATOM 1335 N N . VAL B 1 63 ? -0.466 -16.234 -4.852 1 98.88 63 VAL B N 1
ATOM 1336 C CA . VAL B 1 63 ? -0.864 -15.461 -3.678 1 98.88 63 VAL B CA 1
ATOM 1337 C C . VAL B 1 63 ? -1.642 -14.219 -4.113 1 98.88 63 VAL B C 1
ATOM 1339 O O . VAL B 1 63 ? -1.192 -13.469 -4.984 1 98.88 63 VAL B O 1
ATOM 1342 N N . VAL B 1 64 ? -2.799 -14.023 -3.561 1 98.94 64 VAL B N 1
ATOM 1343 C CA . VAL B 1 64 ? -3.643 -12.867 -3.855 1 98.94 64 VAL B CA 1
ATOM 1344 C C . VAL B 1 64 ? -3.691 -11.938 -2.643 1 98.94 64 VAL B C 1
ATOM 1346 O O . VAL B 1 64 ? -3.934 -12.391 -1.521 1 98.94 64 VAL B O 1
ATOM 1349 N N . LEU B 1 65 ? -3.408 -10.703 -2.861 1 98.88 65 LEU B N 1
ATOM 1350 C CA . LEU B 1 65 ? -3.502 -9.656 -1.852 1 98.88 65 LEU B CA 1
ATOM 1351 C C . LEU B 1 65 ? -4.504 -8.586 -2.271 1 98.88 65 LEU B C 1
ATOM 1353 O O . LEU B 1 65 ? -4.582 -8.234 -3.449 1 98.88 65 LEU B O 1
ATOM 1357 N N . ALA B 1 66 ? -5.227 -8.039 -1.289 1 98.69 66 ALA B N 1
ATOM 1358 C CA . ALA B 1 66 ? -6.266 -7.047 -1.563 1 98.69 66 ALA B CA 1
ATOM 1359 C C . ALA B 1 66 ? -6.102 -5.82 -0.673 1 98.69 66 ALA B C 1
ATOM 1361 O O . ALA B 1 66 ? -5.586 -5.918 0.444 1 98.69 66 ALA B O 1
ATOM 1362 N N . ASP B 1 67 ? -6.582 -4.723 -1.143 1 97.69 67 ASP B N 1
ATOM 1363 C CA . ASP B 1 67 ? -6.375 -3.465 -0.43 1 97.69 67 ASP B CA 1
ATOM 1364 C C . ASP B 1 67 ? -7.367 -3.314 0.721 1 97.69 67 ASP B C 1
ATOM 1366 O O . ASP B 1 67 ? -6.98 -2.971 1.84 1 97.69 67 ASP B O 1
ATOM 1370 N N . MET B 1 68 ? -8.602 -3.576 0.491 1 94.06 68 MET B N 1
ATOM 1371 C CA . MET B 1 68 ? -9.648 -3.363 1.489 1 94.06 68 MET B CA 1
ATOM 1372 C C . MET B 1 68 ? -10.562 -4.582 1.589 1 94.06 68 MET B C 1
ATOM 1374 O O . MET B 1 68 ? -10.516 -5.469 0.736 1 94.06 68 MET B O 1
ATOM 1378 N N . GLY B 1 69 ? -11.344 -4.609 2.58 1 89.5 69 GLY B N 1
ATOM 1379 C CA . GLY B 1 69 ? -12.266 -5.707 2.82 1 89.5 69 GLY B CA 1
ATOM 1380 C C . GLY B 1 69 ? -13.25 -5.918 1.688 1 89.5 69 GLY B C 1
ATOM 1381 O O . GLY B 1 69 ? -13.602 -7.055 1.362 1 89.5 69 GLY B O 1
ATOM 1382 N N . SER B 1 70 ? -13.656 -4.898 1.079 1 91.62 70 SER B N 1
ATOM 1383 C CA . SER B 1 70 ? -14.633 -5.027 -0 1 91.62 70 SER B CA 1
ATOM 1384 C C . SER B 1 70 ? -14.039 -5.766 -1.195 1 91.62 70 SER B C 1
ATOM 1386 O O . SER B 1 70 ? -14.75 -6.477 -1.907 1 91.62 70 SER B O 1
ATOM 1388 N N . ALA B 1 71 ? -12.781 -5.504 -1.413 1 95 71 ALA B N 1
ATOM 1389 C CA . ALA B 1 71 ? -12.094 -6.219 -2.488 1 95 71 ALA B CA 1
ATOM 1390 C C . ALA B 1 71 ? -11.961 -7.703 -2.162 1 95 71 ALA B C 1
ATOM 1392 O O . ALA B 1 71 ? -12 -8.547 -3.061 1 95 71 ALA B O 1
ATOM 1393 N N . VAL B 1 72 ? -11.852 -7.996 -0.903 1 96 72 VAL B N 1
ATOM 1394 C CA . VAL B 1 72 ? -11.719 -9.367 -0.428 1 96 72 VAL B CA 1
ATOM 1395 C C . VAL B 1 72 ? -12.953 -10.18 -0.829 1 96 72 VAL B C 1
ATOM 1397 O O . VAL B 1 72 ? -12.836 -11.32 -1.274 1 96 72 VAL B O 1
ATOM 1400 N N . LEU B 1 73 ? -14.102 -9.594 -0.721 1 95.06 73 LEU B N 1
ATOM 1401 C CA . LEU B 1 73 ? -15.336 -10.289 -1.058 1 95.06 73 LEU B CA 1
ATOM 1402 C C . LEU B 1 73 ? -15.344 -10.695 -2.525 1 95.06 73 LEU B C 1
ATOM 1404 O O . LEU B 1 73 ? -15.758 -11.812 -2.861 1 95.06 73 LEU B O 1
ATOM 1408 N N . THR B 1 74 ? -14.898 -9.836 -3.404 1 97.38 74 THR B N 1
ATOM 1409 C CA . THR B 1 74 ? -14.852 -10.148 -4.828 1 97.38 74 THR B CA 1
ATOM 1410 C C . THR B 1 74 ? -13.867 -11.273 -5.109 1 97.38 74 THR B C 1
ATOM 1412 O O . THR B 1 74 ? -14.156 -12.18 -5.891 1 97.38 74 THR B O 1
ATOM 1415 N N . VAL B 1 75 ? -12.727 -11.211 -4.465 1 98.25 75 VAL B N 1
ATOM 1416 C CA . VAL B 1 75 ? -11.734 -12.266 -4.633 1 98.25 75 VAL B CA 1
ATOM 1417 C C . VAL B 1 75 ? -12.32 -13.609 -4.18 1 98.25 75 VAL B C 1
ATOM 1419 O O . VAL B 1 75 ? -12.172 -14.617 -4.863 1 98.25 75 VAL B O 1
ATOM 1422 N N . ARG B 1 76 ? -13 -13.594 -3.037 1 97.75 76 ARG B N 1
ATOM 1423 C CA . ARG B 1 76 ? -13.586 -14.82 -2.502 1 97.75 76 ARG B CA 1
ATOM 1424 C C . ARG B 1 76 ? -14.633 -15.391 -3.453 1 97.75 76 ARG B C 1
ATOM 1426 O O . ARG B 1 76 ? -14.75 -16.609 -3.604 1 97.75 76 ARG B O 1
ATOM 1433 N N . THR B 1 77 ? -15.383 -14.531 -4.043 1 97.88 77 THR B N 1
ATOM 1434 C CA . THR B 1 77 ? -16.375 -14.969 -5.016 1 97.88 77 THR B CA 1
ATOM 1435 C C . THR B 1 77 ? -15.703 -15.68 -6.191 1 97.88 77 THR B C 1
ATOM 1437 O O . THR B 1 77 ? -16.172 -16.734 -6.625 1 97.88 77 THR B O 1
ATOM 1440 N N . VAL B 1 78 ? -14.625 -15.07 -6.691 1 98.12 78 VAL B N 1
ATOM 1441 C CA . VAL B 1 78 ? -13.875 -15.672 -7.789 1 98.12 78 VAL B CA 1
ATOM 1442 C C . VAL B 1 78 ? -13.375 -17.047 -7.375 1 98.12 78 VAL B C 1
ATOM 1444 O O . VAL B 1 78 ? -13.523 -18.016 -8.125 1 98.12 78 VAL B O 1
ATOM 1447 N N . LEU B 1 79 ? -12.852 -17.172 -6.168 1 97.75 79 LEU B N 1
ATOM 1448 C CA . LEU B 1 79 ? -12.242 -18.406 -5.703 1 97.75 79 LEU B CA 1
ATOM 1449 C C . LEU B 1 79 ? -13.305 -19.438 -5.359 1 97.75 79 LEU B C 1
ATOM 1451 O O . LEU B 1 79 ? -13.055 -20.656 -5.449 1 97.75 79 LEU B O 1
ATOM 1455 N N . ASP B 1 80 ? -14.461 -19.031 -4.949 1 97.5 80 ASP B N 1
ATOM 1456 C CA . ASP B 1 80 ? -15.578 -19.953 -4.719 1 97.5 80 ASP B CA 1
ATOM 1457 C C . ASP B 1 80 ? -16.078 -20.547 -6.031 1 97.5 80 ASP B C 1
ATOM 1459 O O . ASP B 1 80 ? -16.469 -21.719 -6.078 1 97.5 80 ASP B O 1
ATOM 1463 N N . ASP B 1 81 ? -16.125 -19.688 -7.062 1 97.44 81 ASP B N 1
ATOM 1464 C CA . ASP B 1 81 ? -16.609 -20.125 -8.375 1 97.44 81 ASP B CA 1
ATOM 1465 C C . ASP B 1 81 ? -15.594 -21.031 -9.047 1 97.44 81 ASP B C 1
ATOM 1467 O O . ASP B 1 81 ? -15.969 -21.906 -9.836 1 97.44 81 ASP B O 1
ATOM 1471 N N . ARG B 1 82 ? -14.32 -20.75 -8.773 1 95.19 82 ARG B N 1
ATOM 1472 C CA . ARG B 1 82 ? -13.234 -21.562 -9.32 1 95.19 82 ARG B CA 1
ATOM 1473 C C . ARG B 1 82 ? -12.273 -22 -8.227 1 95.19 82 ARG B C 1
ATOM 1475 O O . ARG B 1 82 ? -11.164 -21.484 -8.117 1 95.19 82 ARG B O 1
ATOM 1482 N N . PRO B 1 83 ? -12.766 -23.016 -7.512 1 93.88 83 PRO B N 1
ATOM 1483 C CA . PRO B 1 83 ? -11.961 -23.422 -6.359 1 93.88 83 PRO B CA 1
ATOM 1484 C C . PRO B 1 83 ? -10.594 -23.984 -6.754 1 93.88 83 PRO B C 1
ATOM 1486 O O . PRO B 1 83 ? -10.508 -24.844 -7.641 1 93.88 83 PRO B O 1
ATOM 1489 N N . ARG B 1 84 ? -9.664 -23.422 -6.262 1 94.31 84 ARG B N 1
ATOM 1490 C CA . ARG B 1 84 ? -8.281 -23.844 -6.406 1 94.31 84 ARG B CA 1
ATOM 1491 C C . ARG B 1 84 ? -7.547 -23.797 -5.07 1 94.31 84 ARG B C 1
ATOM 1493 O O . ARG B 1 84 ? -7.465 -22.75 -4.438 1 94.31 84 ARG B O 1
ATOM 1500 N N . ALA B 1 85 ? -6.949 -24.922 -4.762 1 95.69 85 ALA B N 1
ATOM 1501 C CA . ALA B 1 85 ? -6.258 -25.031 -3.479 1 95.69 85 ALA B CA 1
ATOM 1502 C C . ALA B 1 85 ? -4.938 -24.281 -3.498 1 95.69 85 ALA B C 1
ATOM 1504 O O . ALA B 1 85 ? -4.383 -23.953 -2.443 1 95.69 85 ALA B O 1
ATOM 1505 N N . ASP B 1 86 ? -4.43 -23.984 -4.699 1 98.06 86 ASP B N 1
ATOM 1506 C CA . ASP B 1 86 ? -3.102 -23.391 -4.801 1 98.06 86 ASP B CA 1
ATOM 1507 C C . ASP B 1 86 ? -3.191 -21.891 -5.07 1 98.06 86 ASP B C 1
ATOM 1509 O O . ASP B 1 86 ? -2.213 -21.266 -5.488 1 98.06 86 ASP B O 1
ATOM 1513 N N . VAL B 1 87 ? -4.359 -21.328 -4.984 1 98.75 87 VAL B N 1
ATOM 1514 C CA . VAL B 1 87 ? -4.543 -19.875 -5.012 1 98.75 87 VAL B CA 1
ATOM 1515 C C . VAL B 1 87 ? -5.008 -19.391 -3.641 1 98.75 87 VAL B C 1
ATOM 1517 O O . VAL B 1 87 ? -6.105 -19.734 -3.195 1 98.75 87 VAL B O 1
ATOM 1520 N N . LEU B 1 88 ? -4.188 -18.641 -3 1 98.69 88 LEU B N 1
ATOM 1521 C CA . LEU B 1 88 ? -4.461 -18.281 -1.613 1 98.69 88 LEU B CA 1
ATOM 1522 C C . LEU B 1 88 ? -4.617 -16.766 -1.462 1 98.69 88 LEU B C 1
ATOM 1524 O O . LEU B 1 88 ? -3.742 -16 -1.882 1 98.69 88 LEU B O 1
ATOM 1528 N N . LEU B 1 89 ? -5.766 -16.391 -0.965 1 98.69 89 LEU B N 1
ATOM 1529 C CA . LEU B 1 89 ? -5.961 -15.031 -0.494 1 98.69 89 LEU B CA 1
ATOM 1530 C C . LEU B 1 89 ? -5.379 -14.844 0.902 1 98.69 89 LEU B C 1
ATOM 1532 O O . LEU B 1 89 ? -5.746 -15.57 1.833 1 98.69 89 LEU B O 1
ATOM 1536 N N . ILE B 1 90 ? -4.5 -13.906 1.054 1 98.69 90 ILE B N 1
ATOM 1537 C CA . ILE B 1 90 ? -3.766 -13.773 2.307 1 98.69 90 ILE B CA 1
ATOM 1538 C C . ILE B 1 90 ? -4.137 -12.445 2.977 1 98.69 90 ILE B C 1
ATOM 1540 O O . ILE B 1 90 ? -4.223 -11.414 2.316 1 98.69 90 ILE B O 1
ATOM 1544 N N . ASP B 1 91 ? -4.449 -12.547 4.285 1 98.38 91 ASP B N 1
ATOM 1545 C CA . ASP B 1 91 ? -4.648 -11.336 5.082 1 98.38 91 ASP B CA 1
ATOM 1546 C C . ASP B 1 91 ? -3.311 -10.68 5.418 1 98.38 91 ASP B C 1
ATOM 1548 O O . ASP B 1 91 ? -2.625 -11.102 6.352 1 98.38 91 ASP B O 1
ATOM 1552 N N . ALA B 1 92 ? -2.943 -9.625 4.633 1 98.31 92 ALA B N 1
ATOM 1553 C CA . ALA B 1 92 ? -1.668 -8.922 4.777 1 98.31 92 ALA B CA 1
ATOM 1554 C C . ALA B 1 92 ? -1.794 -7.461 4.367 1 98.31 92 ALA B C 1
ATOM 1556 O O . ALA B 1 92 ? -2.688 -7.102 3.596 1 98.31 92 ALA B O 1
ATOM 1557 N N . PRO B 1 93 ? -0.962 -6.613 4.969 1 98.31 93 PRO B N 1
ATOM 1558 C CA . PRO B 1 93 ? -0.889 -5.266 4.395 1 98.31 93 PRO B CA 1
ATOM 1559 C C . PRO B 1 93 ? -0.496 -5.277 2.918 1 98.31 93 PRO B C 1
ATOM 1561 O O . PRO B 1 93 ? 0.436 -5.988 2.529 1 98.31 93 PRO B O 1
ATOM 1564 N N . LEU B 1 94 ? -1.186 -4.508 2.154 1 98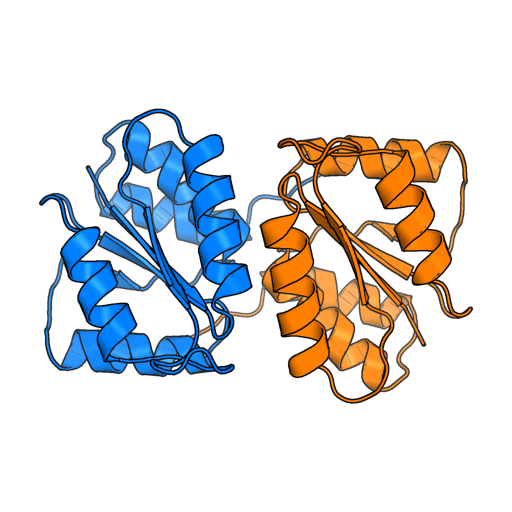.69 94 LEU B N 1
ATOM 1565 C CA . LEU B 1 94 ? -1.13 -4.676 0.706 1 98.69 94 LEU B CA 1
ATOM 1566 C C . LEU B 1 94 ? 0.292 -4.48 0.19 1 98.69 94 LEU B C 1
ATOM 1568 O O . LEU B 1 94 ? 0.85 -5.371 -0.456 1 98.69 94 LEU B O 1
ATOM 1572 N N . VAL B 1 95 ? 0.99 -3.389 0.48 1 98.62 95 VAL B N 1
ATOM 1573 C CA . VAL B 1 95 ? 2.293 -3.061 -0.09 1 98.62 95 VAL B CA 1
ATOM 1574 C C . VAL B 1 95 ? 3.371 -3.934 0.546 1 98.62 95 VAL B C 1
ATOM 1576 O O . VAL B 1 95 ? 4.129 -4.609 -0.157 1 98.62 95 VAL B O 1
ATOM 1579 N N . GLU B 1 96 ? 3.381 -3.994 1.821 1 98.25 96 GLU B N 1
ATOM 1580 C CA . GLU B 1 96 ? 4.41 -4.727 2.555 1 98.25 96 GLU B CA 1
ATOM 1581 C C . GLU B 1 96 ? 4.316 -6.223 2.289 1 98.25 96 GLU B C 1
ATOM 1583 O O . GLU B 1 96 ? 5.336 -6.891 2.104 1 98.25 96 GLU B O 1
ATOM 1588 N N . GLY B 1 97 ? 3.039 -6.734 2.297 1 98.56 97 GLY B N 1
ATOM 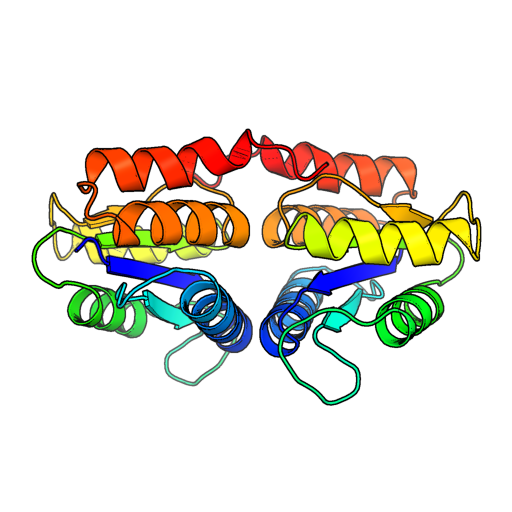1589 C CA . GLY B 1 97 ? 2.848 -8.141 1.986 1 98.56 97 GLY B CA 1
ATOM 1590 C C . GLY B 1 97 ? 3.293 -8.508 0.583 1 98.56 97 GLY B C 1
ATOM 1591 O O . GLY B 1 97 ? 3.904 -9.562 0.375 1 98.56 97 GLY B O 1
ATOM 1592 N N . ALA B 1 98 ? 2.961 -7.66 -0.368 1 98.69 98 ALA B N 1
ATOM 1593 C CA . ALA B 1 98 ? 3.34 -7.898 -1.759 1 98.69 98 ALA B CA 1
ATOM 1594 C C . ALA B 1 98 ? 4.859 -7.957 -1.91 1 98.69 98 ALA B C 1
ATOM 1596 O O . ALA B 1 98 ? 5.387 -8.844 -2.58 1 98.69 98 ALA B O 1
ATOM 1597 N N . VAL B 1 99 ? 5.578 -7.008 -1.272 1 97.62 99 VAL B N 1
ATOM 1598 C CA . VAL B 1 99 ? 7.031 -6.953 -1.379 1 97.62 99 VAL B CA 1
ATOM 1599 C C . VAL B 1 99 ? 7.641 -8.188 -0.727 1 97.62 99 VAL B C 1
ATOM 1601 O O . VAL B 1 99 ? 8.484 -8.867 -1.326 1 97.62 99 VAL B O 1
ATOM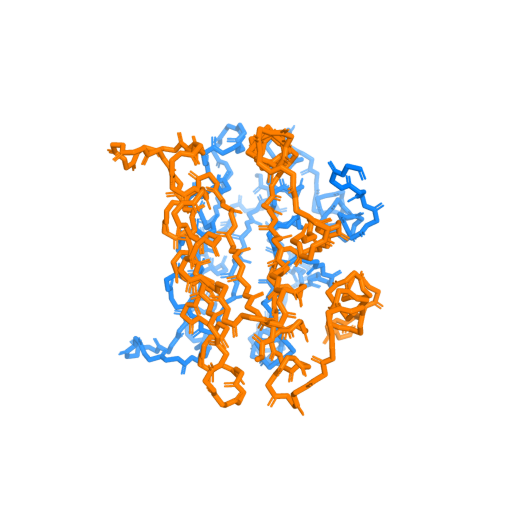 1604 N N . ALA B 1 100 ? 7.188 -8.516 0.453 1 97.75 100 ALA B N 1
ATOM 1605 C CA . ALA B 1 100 ? 7.707 -9.68 1.164 1 97.75 100 ALA B CA 1
ATOM 1606 C C . ALA B 1 100 ? 7.484 -10.953 0.362 1 97.75 100 ALA B C 1
ATOM 1608 O O . ALA B 1 100 ? 8.391 -11.781 0.23 1 97.75 100 ALA B O 1
ATOM 1609 N N . ALA B 1 101 ? 6.281 -11.125 -0.148 1 98.56 101 ALA B N 1
ATOM 1610 C CA . ALA B 1 101 ? 5.93 -12.305 -0.927 1 98.56 101 ALA B CA 1
ATOM 1611 C C . ALA B 1 101 ? 6.789 -12.406 -2.184 1 98.56 101 ALA B C 1
ATOM 1613 O O . ALA B 1 101 ? 7.316 -13.477 -2.496 1 98.56 101 ALA B O 1
ATOM 1614 N N . ALA B 1 102 ? 6.938 -11.297 -2.891 1 98.31 102 ALA B N 1
ATOM 1615 C CA . ALA B 1 102 ? 7.668 -11.305 -4.152 1 98.31 102 ALA B CA 1
ATOM 1616 C C . ALA B 1 102 ? 9.141 -11.633 -3.932 1 98.31 102 ALA B C 1
ATOM 1618 O O . ALA B 1 102 ? 9.734 -12.398 -4.691 1 98.31 102 ALA B O 1
ATOM 1619 N N . VAL B 1 103 ? 9.758 -11.039 -2.92 1 96.88 103 VAL B N 1
ATOM 1620 C CA . VAL B 1 103 ? 11.164 -11.273 -2.623 1 96.88 103 VAL B CA 1
ATOM 1621 C C . VAL B 1 103 ? 11.391 -12.758 -2.338 1 96.88 103 VAL B C 1
ATOM 1623 O O . VAL B 1 103 ? 12.336 -13.359 -2.857 1 96.88 103 VAL B O 1
ATOM 1626 N N . LEU B 1 104 ? 10.477 -13.344 -1.551 1 97.69 104 LEU B N 1
ATOM 1627 C CA . LEU B 1 104 ? 10.648 -14.75 -1.22 1 97.69 104 LEU B CA 1
ATOM 1628 C C . LEU B 1 104 ? 10.328 -15.641 -2.42 1 97.69 104 LEU B C 1
ATOM 1630 O O . LEU B 1 104 ? 11.016 -16.625 -2.666 1 97.69 104 LEU B O 1
ATOM 1634 N N . ALA B 1 105 ? 9.289 -15.289 -3.217 1 98 105 ALA B N 1
ATOM 1635 C CA . ALA B 1 105 ? 8.93 -16.062 -4.406 1 98 105 ALA B CA 1
ATOM 1636 C C . ALA B 1 105 ? 10.102 -16.125 -5.387 1 98 105 ALA B C 1
ATOM 1638 O O . ALA B 1 105 ? 10.312 -17.156 -6.039 1 98 105 ALA B O 1
ATOM 1639 N N . ALA B 1 106 ? 10.852 -15.07 -5.453 1 96.94 106 ALA B N 1
ATOM 1640 C CA . ALA B 1 106 ? 11.969 -14.969 -6.387 1 96.94 106 ALA B CA 1
ATOM 1641 C C . ALA B 1 106 ? 13.055 -15.992 -6.062 1 96.94 106 ALA B C 1
ATOM 1643 O O . ALA B 1 106 ? 13.898 -16.312 -6.91 1 96.94 106 ALA B O 1
ATOM 1644 N N . THR B 1 107 ? 13.086 -16.484 -4.824 1 96.19 107 THR B N 1
ATOM 1645 C CA . THR B 1 107 ? 14.078 -17.469 -4.426 1 96.19 107 THR B CA 1
ATOM 1646 C C . THR B 1 107 ? 13.633 -18.875 -4.82 1 96.19 107 THR B C 1
ATOM 1648 O O . THR B 1 107 ? 14.383 -19.844 -4.656 1 96.19 107 THR B O 1
ATOM 1651 N N . GLY B 1 108 ? 12.359 -18.891 -5.238 1 96.38 108 GLY B N 1
ATOM 1652 C CA . GLY B 1 108 ? 11.82 -20.188 -5.598 1 96.38 108 GLY B CA 1
ATOM 1653 C C . GLY B 1 108 ? 11.086 -20.875 -4.461 1 96.38 108 GLY B C 1
ATOM 1654 O O . GLY B 1 108 ? 10.711 -22.047 -4.562 1 96.38 108 GLY B O 1
ATOM 1655 N N . ALA B 1 109 ? 10.891 -20.188 -3.389 1 97.19 109 ALA B N 1
ATOM 1656 C CA . ALA B 1 109 ? 10.172 -20.75 -2.248 1 97.19 109 ALA B CA 1
ATOM 1657 C C . ALA B 1 109 ? 8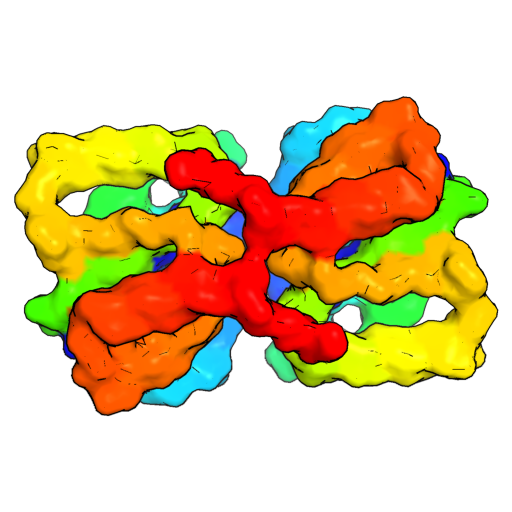.758 -21.156 -2.643 1 97.19 109 ALA B C 1
ATOM 1659 O O . ALA B 1 109 ? 8.188 -20.625 -3.602 1 97.19 109 ALA B O 1
ATOM 1660 N N . GLY B 1 110 ? 8.219 -22.109 -1.958 1 98.19 110 GLY B N 1
ATOM 1661 C CA . GLY B 1 110 ? 6.898 -22.641 -2.25 1 98.19 110 GLY B CA 1
ATOM 1662 C C . GLY B 1 110 ? 5.77 -21.75 -1.752 1 98.19 110 GLY B C 1
ATOM 1663 O O . GLY B 1 110 ? 6.012 -20.766 -1.058 1 98.19 110 GLY B O 1
ATOM 1664 N N . LEU B 1 111 ? 4.566 -22.125 -2.127 1 98.69 111 LEU B N 1
ATOM 1665 C CA . LEU B 1 111 ? 3.355 -21.359 -1.889 1 98.69 111 LEU B CA 1
ATOM 1666 C C . LEU B 1 111 ? 3.152 -21.109 -0.398 1 98.69 111 LEU B C 1
ATOM 1668 O O . LEU B 1 111 ? 2.824 -19.984 0.01 1 98.69 111 LEU B O 1
ATOM 1672 N N . ASP B 1 112 ? 3.396 -22.125 0.439 1 98.69 112 ASP B N 1
ATOM 1673 C CA . ASP B 1 112 ? 3.182 -21.984 1.876 1 98.69 112 ASP B CA 1
ATOM 1674 C C . ASP B 1 112 ? 4.121 -20.938 2.473 1 98.69 112 ASP B C 1
ATOM 1676 O O . ASP B 1 112 ? 3.689 -20.078 3.242 1 98.69 112 ASP B O 1
ATOM 1680 N N . ASP B 1 113 ? 5.355 -21.016 2.096 1 98.81 113 ASP B N 1
ATOM 1681 C CA . ASP B 1 113 ? 6.355 -20.094 2.621 1 98.81 113 ASP B CA 1
ATOM 1682 C C . ASP B 1 113 ? 6.105 -18.672 2.129 1 98.81 113 ASP B C 1
ATOM 1684 O O . ASP B 1 113 ? 6.215 -17.703 2.896 1 98.81 113 ASP B O 1
ATOM 1688 N N . VAL B 1 114 ? 5.781 -18.531 0.831 1 98.69 114 VAL B N 1
ATOM 1689 C CA . VAL B 1 114 ? 5.516 -17.219 0.243 1 98.69 114 VAL B CA 1
ATOM 1690 C C . VAL B 1 114 ? 4.289 -16.609 0.904 1 98.69 114 VAL B C 1
ATOM 1692 O O . VAL B 1 114 ? 4.289 -15.414 1.225 1 98.69 114 VAL B O 1
ATOM 1695 N N . SER B 1 115 ? 3.262 -17.422 1.13 1 98.81 115 SER B N 1
ATOM 1696 C CA . SER B 1 115 ? 2.057 -16.969 1.81 1 98.81 115 SER B CA 1
ATOM 1697 C C . SER B 1 115 ? 2.365 -16.5 3.23 1 98.81 115 SER B C 1
ATOM 1699 O O . SER B 1 115 ? 1.872 -15.461 3.67 1 98.81 115 SER B O 1
ATOM 1701 N N . ALA B 1 116 ? 3.152 -17.266 3.91 1 98.81 116 ALA B N 1
ATOM 1702 C CA . ALA B 1 116 ? 3.523 -16.922 5.281 1 98.81 116 ALA B CA 1
ATOM 1703 C C . ALA B 1 116 ? 4.305 -15.609 5.328 1 98.81 116 ALA B C 1
ATOM 1705 O O . ALA B 1 116 ? 4.105 -14.797 6.234 1 98.81 116 ALA B O 1
ATOM 1706 N N . ALA B 1 117 ? 5.195 -15.414 4.363 1 98.56 117 ALA B N 1
ATOM 1707 C CA . ALA B 1 117 ? 5.977 -14.18 4.297 1 98.56 117 ALA B CA 1
ATOM 1708 C C . ALA B 1 117 ? 5.07 -12.961 4.121 1 98.56 117 ALA B C 1
ATOM 1710 O O . ALA B 1 117 ? 5.277 -11.93 4.766 1 98.56 117 ALA B O 1
ATOM 1711 N N . ALA B 1 118 ? 4.082 -13.086 3.229 1 98.75 118 ALA B N 1
ATOM 1712 C CA . ALA B 1 118 ? 3.131 -12 3.027 1 98.75 118 ALA B CA 1
ATOM 1713 C C . ALA B 1 118 ? 2.406 -11.656 4.324 1 98.75 118 ALA B C 1
ATOM 1715 O O . ALA B 1 118 ? 2.334 -10.492 4.715 1 98.75 118 ALA B O 1
ATOM 1716 N N . ALA B 1 119 ? 1.921 -12.68 5.016 1 98.44 119 ALA B N 1
ATOM 1717 C CA . ALA B 1 119 ? 1.148 -12.5 6.242 1 98.44 119 ALA B CA 1
ATOM 1718 C C . ALA B 1 119 ? 2.01 -11.898 7.352 1 98.44 119 ALA B C 1
ATOM 1720 O O . ALA B 1 119 ? 1.554 -11.023 8.094 1 98.44 119 ALA B O 1
ATOM 1721 N N . GLU B 1 120 ? 3.219 -12.281 7.449 1 98.12 120 GLU B N 1
ATOM 1722 C CA . GLU B 1 120 ? 4.129 -11.875 8.516 1 98.12 120 GLU B CA 1
ATOM 1723 C C . GLU B 1 120 ? 4.609 -10.445 8.32 1 98.12 120 GLU B C 1
ATOM 1725 O O . GLU B 1 120 ? 5.137 -9.828 9.242 1 98.12 120 GLU B O 1
ATOM 1730 N N . ALA B 1 121 ? 4.414 -9.953 7.125 1 97.5 121 ALA B N 1
ATOM 1731 C CA . ALA B 1 121 ? 4.875 -8.609 6.809 1 97.5 121 ALA B CA 1
ATOM 1732 C C . ALA B 1 121 ? 4.23 -7.578 7.73 1 97.5 121 ALA B C 1
ATOM 1734 O O . ALA B 1 121 ? 4.805 -6.512 7.977 1 97.5 121 ALA B O 1
ATOM 1735 N N . ARG B 1 122 ? 3.059 -7.891 8.266 1 96.62 122 ARG B N 1
ATOM 1736 C CA . ARG B 1 122 ? 2.355 -6.984 9.172 1 96.62 122 ARG B CA 1
ATOM 1737 C C . ARG B 1 122 ? 3.154 -6.754 10.445 1 96.62 122 ARG B C 1
ATOM 1739 O O . ARG B 1 122 ? 3.053 -5.691 11.062 1 96.62 122 ARG B O 1
ATOM 1746 N N . GLU B 1 123 ? 3.996 -7.672 10.758 1 95.69 123 GLU B N 1
ATOM 1747 C CA . GLU B 1 123 ? 4.711 -7.637 12.031 1 95.69 123 GLU B CA 1
ATOM 1748 C C . GLU B 1 123 ? 6.094 -7.012 11.875 1 95.69 123 GLU B C 1
ATOM 1750 O O . GLU B 1 123 ? 6.816 -6.836 12.859 1 95.69 123 GLU B O 1
ATOM 1755 N N . VAL B 1 124 ? 6.48 -6.703 10.703 1 94.56 124 VAL B N 1
ATOM 1756 C CA . VAL B 1 124 ? 7.82 -6.184 10.445 1 94.56 124 VAL B CA 1
ATOM 1757 C C . VAL B 1 124 ? 7.801 -4.66 10.484 1 94.56 124 VAL B C 1
ATOM 1759 O O . VAL B 1 124 ? 7.184 -4.016 9.633 1 94.56 124 VAL B O 1
ATOM 1762 N N . PRO B 1 125 ? 8.438 -4.117 11.445 1 93.94 125 PRO B N 1
ATOM 1763 C CA . PRO B 1 125 ? 8.484 -2.656 11.5 1 93.94 125 PRO B CA 1
ATOM 1764 C C . PRO B 1 125 ? 9.312 -2.049 10.367 1 93.94 125 PRO B C 1
ATOM 1766 O O . PRO B 1 125 ? 10.25 -2.686 9.875 1 93.94 125 PRO B O 1
ATOM 1769 N N . LYS B 1 126 ? 9.023 -0.864 9.906 1 92.5 126 LYS B N 1
ATOM 1770 C CA . LYS B 1 126 ? 9.812 -0.167 8.891 1 92.5 126 LYS B CA 1
ATOM 1771 C C . LYS B 1 126 ? 11.039 0.49 9.508 1 92.5 126 LYS B C 1
ATOM 1773 O O . LYS B 1 126 ? 12.047 0.702 8.828 1 92.5 126 LYS B O 1
ATOM 1778 N N . PHE B 1 127 ? 10.789 0.932 10.664 1 89.25 127 PHE B N 1
ATOM 1779 C CA . PHE B 1 127 ? 11.891 1.563 11.375 1 89.25 127 PHE B CA 1
ATOM 1780 C C . PHE B 1 127 ? 11.68 1.468 12.883 1 89.25 127 PHE B C 1
ATOM 1782 O O . PHE B 1 127 ? 10.562 1.241 13.352 1 89.25 127 PHE B O 1
#

Sequence (254 aa):
MVGLVLVSHSEQLAAGLRDLVVTLAPGEVAVEAAGGTDDGRFGTSYQRIEAAIAKADRGDGVVVLADMGSAVLTVRTVLDDRPRADVLLIDAPLVEGAVAAAVLAATGAGLDDVSAAAAEAREVPKFMVGLVLVSHSEQLAAGLRDLVVTLAPGEVAVEAAGGTDDGRFGTSYQRIEAAIAKADRGDGVVVLADMGSAVLTVRTVLDDRPRADVLLIDAPLVEGAVAAAVLAATGAGLDDVSAAAAEAREVPKF

Organism: NCBI:txid175570

InterPro domains:
  IPR004701 Phosphotransferase system, mannose-type IIA component [PF03610] (3-113)
  IPR004701 Phosphotransferase system, mannose-type IIA component [PS51096] (1-127)
  IPR012844 Dihydroxyacetone kinase phosphotransferase subunit, N-terminal domain [TIGR02364] (2-121)
  IPR036662 Phosphotransferase system, mannose-type IIA component superfamily [G3DSA:3.40.50.510] (1-125)
  IPR036662 Phosphotransferase system, mannose-type IIA component superfamily [SSF53062] (1-122)
  IPR039643 Dihydroxyacetone kinase phosphotransferase subunit DhaM [PTHR38594] (1-124)

Nearest PDB structures (foldseek):
  3b48-assembly1_A  TM=8.624E-01  e=1.801E-08  Enterococcus faecalis V583
  3b48-assembly3_E  TM=8.505E-01  e=2.464E-08  Enterococcus faecalis V583
  3ipr-assembly1_A  TM=7.789E-01  e=1.465E-05  Enterococcus faecalis
  2jzo-assembly1_A  TM=7.192E-01  e=4.312E-04  Escherichia coli
  2jzn-assembly1_B  TM=7.132E-01  e=4.312E-04  Escherichia coli

Solvent-accessible surface area (backbone atoms only — not comparable to full-atom values): 12191 Å² total; per-residue (Å²): 77,28,8,30,28,35,34,22,43,33,42,49,26,15,47,22,45,37,53,48,38,59,70,69,22,55,74,84,57,37,65,24,49,22,29,8,25,93,86,69,41,84,31,64,31,61,66,45,43,53,50,20,48,60,70,14,47,62,81,40,23,30,42,34,37,34,64,47,48,73,47,42,53,46,52,50,50,49,41,68,76,53,74,48,94,53,52,43,77,50,69,32,41,45,62,51,10,49,42,42,20,40,46,42,17,43,74,57,42,51,49,68,58,22,49,49,38,14,40,50,32,51,74,55,74,62,113,78,28,8,31,28,35,35,23,42,33,41,51,26,16,46,20,46,37,54,48,36,58,68,70,22,57,75,83,58,38,64,24,48,23,28,8,26,92,86,69,43,84,31,64,31,59,66,46,43,53,52,20,49,60,70,14,48,64,79,41,22,29,42,35,36,36,65,47,47,72,47,43,54,48,52,48,50,49,40,68,77,53,73,50,94,52,50,42,78,50,68,34,43,47,62,52,10,49,42,41,20,40,46,42,16,42,74,57,41,51,49,68,58,22,49,49,38,13,39,50,32,50,74,56,74,61,114

Foldseek 3Di:
DEAEEAEELAQVVQVVLQVVLCVLAPDDQHYYYFYHDPVRHGGGYLVSRLVSLVRRDPPQAYEYEYADPRRVVSNVVSCVVPPDPRYDYAPAHRNQLSNQLRNVVRVVDGSVVSRVSSNCSRVDDPD/DEAEEAEELAQVVQVVLQVVLCVLAPDDQHYYYFYHDPVRHGGGYLVSRLVSLVRRDPPQAYEYEYADPRRVVSNVVSCVVPPDPRYDYAPAHRNQLSNQLRNVVRVVDGSVVSRVSSNCSRVDDPD

Secondary structure (DSSP, 8-state):
--EEEEEES-HHHHHHHHHHHHHHS-S---EEEEES-TTSSSS--HHHHHHHHHHH-SSS-EEEEESSHHHHHHHHHHHHHS--TTEEE--S-HHHHHHHHHHHHTTT--HHHHHHHHHHGGG----/--EEEEEES-HHHHHHHHHHHHHHS-S---EEEEES-TTSSSS--HHHHHHHHHHH-SSS-EEEEESSHHHHHHHHHHHHHS--TTEEE--S-HHHHHHHHHHHHTTT--HHHHHHHHHHGGG----